Protein AF-A0A2U4C2L4-F1 (afdb_monomer)

pLDDT: mean 72.56, std 20.09, range [34.59, 97.88]

Solvent-accessible surface area (backbone atoms only — not comparable to full-atom values): 15952 Å² total; per-residue (Å²): 137,85,83,85,79,87,80,86,82,78,82,80,77,78,79,80,54,73,70,58,54,51,52,51,58,51,52,52,56,51,52,56,53,53,54,55,59,55,64,72,66,71,81,76,80,93,84,84,88,82,91,86,84,90,84,90,85,90,83,82,87,82,91,87,90,88,84,88,81,89,84,87,89,81,90,79,92,81,87,77,84,73,83,85,76,69,87,76,71,84,77,80,76,62,70,67,61,57,51,54,54,52,49,51,24,48,41,23,41,52,42,13,50,49,25,44,50,54,16,64,55,28,72,64,42,98,61,20,76,60,48,29,50,67,23,39,54,54,13,52,58,29,35,47,35,31,76,40,62,69,49,44,70,37,66,68,53,43,50,55,51,50,54,50,37,49,53,36,48,57,48,34,51,51,45,52,50,49,46,74,75,71,60,89,68,67,60,81,75,42,67,67,39,51,52,36,51,50,34,51,51,53,37,54,50,52,51,49,51,60,51,61,70,73,47,81,80,52,47,60,60,51,44,53,51,43,51,52,64,49,47,47,63,56,53,52,47,53,50,50,68,70,35,57,68,68,56,68,74,46,58,74,70,67,55,82,72,116

Mean predicted aligned error: 18.64 Å

Structure (mmCIF, N/CA/C/O backbone):
data_AF-A0A2U4C2L4-F1
#
_entry.id   AF-A0A2U4C2L4-F1
#
loop_
_atom_site.group_PDB
_atom_site.id
_atom_site.type_symbol
_atom_site.label_atom_id
_atom_site.label_alt_id
_atom_site.label_comp_id
_atom_site.label_asym_id
_atom_site.label_entity_id
_atom_site.label_seq_id
_atom_site.pdbx_PDB_ins_code
_atom_site.Cartn_x
_atom_site.Cartn_y
_atom_site.Cartn_z
_atom_site.occupancy
_atom_site.B_iso_or_equiv
_atom_site.auth_seq_id
_atom_site.auth_comp_id
_atom_site.auth_asym_id
_atom_site.auth_atom_id
_atom_site.pdbx_PDB_model_num
ATOM 1 N N . MET A 1 1 ? 53.720 -35.347 -54.382 1.00 42.72 1 MET A N 1
ATOM 2 C CA . MET A 1 1 ? 53.087 -34.090 -53.923 1.00 42.72 1 MET A CA 1
ATOM 3 C C . MET A 1 1 ? 52.863 -34.198 -52.423 1.00 42.72 1 MET A C 1
ATOM 5 O O . MET A 1 1 ? 52.200 -35.135 -52.005 1.00 42.72 1 MET A O 1
ATOM 9 N N . ARG A 1 2 ? 53.509 -33.337 -51.625 1.00 41.69 2 ARG A N 1
ATOM 10 C CA . ARG A 1 2 ? 53.399 -33.305 -50.154 1.00 41.69 2 ARG A CA 1
ATOM 11 C C . ARG A 1 2 ? 52.176 -32.483 -49.740 1.00 41.69 2 ARG A C 1
ATOM 13 O O . ARG A 1 2 ? 51.977 -31.399 -50.279 1.00 41.69 2 ARG A O 1
ATOM 20 N N . LEU A 1 3 ? 51.412 -33.000 -48.780 1.00 50.38 3 LEU A N 1
ATOM 21 C CA . LEU A 1 3 ? 50.382 -32.270 -48.033 1.00 50.38 3 LEU A CA 1
ATOM 22 C C . LEU A 1 3 ? 51.032 -31.195 -47.137 1.00 50.38 3 LEU A C 1
ATOM 24 O O . LEU A 1 3 ? 52.131 -31.442 -46.630 1.00 50.38 3 LEU A O 1
ATOM 28 N N . PRO A 1 4 ? 50.393 -30.031 -46.920 1.00 51.16 4 PRO A N 1
ATOM 29 C CA . PRO A 1 4 ? 50.889 -29.033 -45.979 1.00 51.16 4 PRO A CA 1
ATOM 30 C C . PRO A 1 4 ? 50.500 -29.388 -44.534 1.00 51.16 4 PRO A C 1
ATOM 32 O O . PRO A 1 4 ? 49.413 -29.901 -44.275 1.00 51.16 4 PRO A O 1
ATOM 35 N N . ALA A 1 5 ? 51.415 -29.111 -43.604 1.00 56.59 5 ALA A N 1
ATOM 36 C CA . ALA A 1 5 ? 51.236 -29.253 -42.159 1.00 56.59 5 ALA A CA 1
ATOM 37 C C . ALA A 1 5 ? 50.395 -28.095 -41.571 1.00 56.59 5 ALA A C 1
ATOM 39 O O . ALA A 1 5 ? 50.394 -27.002 -42.150 1.00 56.59 5 ALA A O 1
ATOM 40 N N . PRO A 1 6 ? 49.707 -28.299 -40.430 1.00 52.56 6 PRO A N 1
ATOM 41 C CA . PRO A 1 6 ? 49.008 -27.230 -39.728 1.00 52.56 6 PRO A CA 1
ATOM 42 C C . PRO A 1 6 ? 50.019 -26.319 -39.017 1.00 52.56 6 PRO A C 1
ATOM 44 O O . PRO A 1 6 ? 51.047 -26.782 -38.529 1.00 52.56 6 PRO A O 1
ATOM 47 N N . LYS A 1 7 ? 49.747 -25.012 -39.016 1.00 48.84 7 LYS A N 1
ATOM 48 C CA . LYS A 1 7 ? 50.538 -24.012 -38.293 1.00 48.84 7 LYS A CA 1
ATOM 49 C C . LYS A 1 7 ? 50.073 -23.983 -36.840 1.00 48.84 7 LYS A C 1
ATOM 51 O O . LYS A 1 7 ? 48.887 -23.787 -36.593 1.00 48.84 7 LYS A O 1
ATOM 56 N N . ASP A 1 8 ? 51.011 -24.157 -35.922 1.00 47.19 8 ASP A N 1
ATOM 57 C CA . ASP A 1 8 ? 50.797 -24.008 -34.488 1.00 47.19 8 ASP A CA 1
ATOM 58 C C . ASP A 1 8 ? 50.630 -22.515 -34.165 1.00 47.19 8 ASP A C 1
ATOM 60 O O . ASP A 1 8 ? 51.582 -21.736 -34.236 1.00 47.19 8 ASP A O 1
ATOM 64 N N . GLU A 1 9 ? 49.399 -22.099 -33.870 1.00 48.03 9 GLU A N 1
ATOM 65 C CA . GLU A 1 9 ? 49.087 -20.755 -33.386 1.00 48.03 9 GLU A CA 1
ATOM 66 C C . GLU A 1 9 ? 49.274 -20.749 -31.863 1.00 48.03 9 GLU A C 1
ATOM 68 O O . GLU A 1 9 ? 48.438 -21.222 -31.092 1.00 48.03 9 GLU A O 1
ATOM 73 N N . LEU A 1 10 ? 50.456 -20.301 -31.443 1.00 44.94 10 LEU A N 1
ATOM 74 C CA . LEU A 1 10 ? 50.838 -20.100 -30.053 1.00 44.94 10 LEU A CA 1
ATOM 75 C C . LEU A 1 10 ? 50.075 -18.876 -29.517 1.00 44.94 10 LEU A C 1
ATOM 77 O O . LEU A 1 10 ? 50.372 -17.746 -29.894 1.00 44.94 10 LEU A O 1
ATOM 81 N N . CYS A 1 11 ? 49.068 -19.098 -28.669 1.00 41.75 11 CYS A N 1
ATOM 82 C CA . CYS A 1 11 ? 48.382 -18.027 -27.949 1.00 41.75 11 CYS A CA 1
ATOM 83 C C . CYS A 1 11 ? 49.342 -17.372 -26.945 1.00 41.75 11 CYS A C 1
ATOM 85 O O . CYS A 1 11 ? 49.535 -17.884 -25.840 1.00 41.75 11 CYS A O 1
ATOM 87 N N . ASP A 1 12 ? 49.914 -16.229 -27.312 1.00 42.88 12 ASP A N 1
ATOM 88 C CA . ASP A 1 12 ? 50.594 -15.342 -26.374 1.00 42.88 12 ASP A CA 1
ATOM 89 C C . ASP A 1 12 ? 49.553 -14.719 -25.428 1.00 42.88 12 ASP A C 1
ATOM 91 O O . ASP A 1 12 ? 48.735 -13.884 -25.817 1.00 42.88 12 ASP A O 1
ATOM 95 N N . ALA A 1 13 ? 49.551 -15.163 -24.169 1.00 50.44 13 ALA A N 1
ATOM 96 C CA . ALA A 1 13 ? 48.723 -14.584 -23.120 1.00 50.44 13 ALA A CA 1
ATOM 97 C C . ALA A 1 13 ? 49.254 -13.192 -22.742 1.00 50.44 13 ALA A C 1
ATOM 99 O O . ALA A 1 13 ? 50.337 -13.054 -22.168 1.00 50.44 13 ALA A O 1
ATOM 100 N N . GLU A 1 14 ? 48.474 -12.158 -23.050 1.00 55.88 14 GLU A N 1
ATOM 101 C CA . GLU A 1 14 ? 48.742 -10.778 -22.649 1.00 55.88 14 GLU A CA 1
ATOM 102 C C . GLU A 1 14 ? 48.780 -10.667 -21.105 1.00 55.88 14 GLU A C 1
ATOM 104 O O . GLU A 1 14 ? 47.856 -11.132 -20.426 1.00 55.88 14 GLU A O 1
ATOM 109 N N . PRO A 1 15 ? 49.829 -10.083 -20.494 1.00 56.12 15 PRO A N 1
ATOM 110 C CA . PRO A 1 15 ? 49.912 -9.984 -19.043 1.00 56.12 15 PRO A CA 1
ATOM 111 C C . PRO A 1 15 ? 48.871 -8.999 -18.501 1.00 56.12 15 PRO A C 1
ATOM 113 O O . PRO A 1 15 ? 48.839 -7.832 -18.883 1.00 56.12 15 PRO A O 1
ATOM 116 N N . ALA A 1 16 ? 48.071 -9.459 -17.534 1.00 57.41 16 ALA A N 1
ATOM 117 C CA . ALA A 1 16 ? 47.005 -8.679 -16.912 1.00 57.41 16 ALA A CA 1
ATOM 118 C C . ALA A 1 16 ? 47.455 -7.268 -16.481 1.00 57.41 16 ALA A C 1
ATOM 120 O O . ALA A 1 16 ? 48.471 -7.091 -15.786 1.00 57.41 16 ALA A O 1
ATOM 121 N N . SER A 1 17 ? 46.640 -6.286 -16.885 1.00 58.81 17 SER A N 1
ATOM 122 C CA . SER A 1 17 ? 46.797 -4.855 -16.616 1.00 58.81 17 SER A CA 1
ATOM 123 C C . SER A 1 17 ? 46.988 -4.569 -15.112 1.00 58.81 17 SER A C 1
ATOM 125 O O . SER A 1 17 ? 46.355 -5.229 -14.280 1.00 58.81 17 SER A O 1
ATOM 127 N N . PRO A 1 18 ? 47.825 -3.585 -14.720 1.00 57.97 18 PRO A N 1
ATOM 128 C CA . PRO A 1 18 ? 48.116 -3.263 -13.316 1.00 57.97 18 PRO A CA 1
ATOM 129 C C . PRO A 1 18 ? 46.871 -3.014 -12.449 1.00 57.97 18 PRO A C 1
ATOM 131 O O . PRO A 1 18 ? 46.863 -3.352 -11.267 1.00 57.97 18 PRO A O 1
ATOM 134 N N . ALA A 1 19 ? 45.794 -2.492 -13.046 1.00 54.72 19 ALA A N 1
ATOM 135 C CA . ALA A 1 19 ? 44.517 -2.262 -12.370 1.00 54.72 19 ALA A CA 1
ATOM 136 C C . ALA A 1 19 ? 43.820 -3.571 -11.950 1.00 54.72 19 ALA A C 1
ATOM 138 O O . ALA A 1 19 ? 43.225 -3.642 -10.874 1.00 54.72 19 ALA A O 1
ATOM 139 N N . LEU A 1 20 ? 43.949 -4.630 -12.756 1.00 49.91 20 LEU A N 1
ATOM 140 C CA . LEU A 1 20 ? 43.372 -5.941 -12.455 1.00 49.91 20 LEU A CA 1
ATOM 141 C C . LEU A 1 20 ? 44.130 -6.630 -11.308 1.00 49.91 20 LEU A C 1
ATOM 143 O O . LEU A 1 20 ? 43.522 -7.279 -10.463 1.00 49.91 20 LEU A O 1
ATOM 147 N N 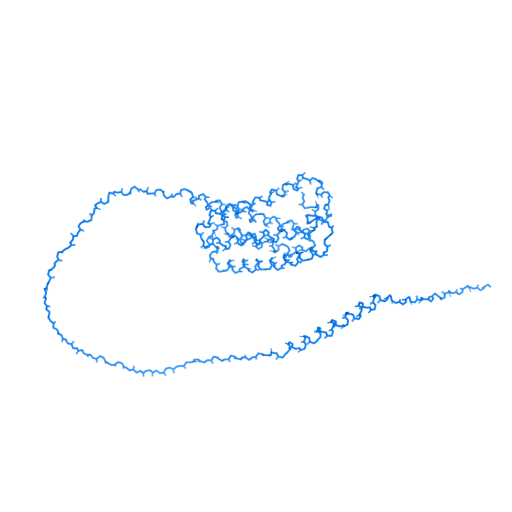. ARG A 1 21 ? 45.455 -6.431 -11.227 1.00 55.91 21 ARG A N 1
ATOM 148 C CA . ARG A 1 21 ? 46.270 -6.936 -10.106 1.00 55.91 21 ARG A CA 1
ATOM 149 C C . ARG A 1 21 ? 45.944 -6.237 -8.792 1.00 55.91 21 ARG A C 1
ATOM 151 O O . ARG A 1 21 ? 45.904 -6.896 -7.759 1.00 55.91 21 ARG A O 1
ATOM 158 N N . HIS A 1 22 ? 45.677 -4.932 -8.830 1.00 58.84 22 HIS A N 1
ATOM 159 C CA . HIS A 1 22 ? 45.250 -4.194 -7.642 1.00 58.84 22 HIS A CA 1
ATOM 160 C C . HIS A 1 22 ? 43.870 -4.666 -7.153 1.00 58.84 22 HIS A C 1
ATOM 162 O O . HIS A 1 22 ? 43.676 -4.877 -5.961 1.00 58.84 22 HIS A O 1
ATOM 168 N N . SER A 1 23 ? 42.934 -4.915 -8.076 1.00 56.78 23 SER A N 1
ATOM 169 C CA . SER A 1 23 ? 41.609 -5.461 -7.751 1.00 56.78 23 SER A CA 1
ATOM 170 C C . SER A 1 23 ? 41.679 -6.867 -7.139 1.00 56.78 23 SER A C 1
ATOM 172 O O . SER A 1 23 ? 40.993 -7.132 -6.152 1.00 56.78 23 SER A O 1
ATOM 174 N N . LEU A 1 24 ? 42.533 -7.747 -7.673 1.00 56.88 24 LEU A N 1
ATOM 175 C CA . LEU A 1 24 ? 42.727 -9.092 -7.123 1.00 56.88 24 LEU A CA 1
ATOM 176 C C . LEU A 1 24 ? 43.366 -9.045 -5.727 1.00 56.88 24 LEU A C 1
ATOM 178 O O . LEU A 1 24 ? 42.863 -9.692 -4.812 1.00 56.88 24 LEU A O 1
ATOM 182 N N . SER A 1 25 ? 44.372 -8.188 -5.532 1.00 63.12 25 SER A N 1
ATOM 183 C CA . SER A 1 25 ? 45.002 -7.949 -4.227 1.00 63.12 25 SER A CA 1
ATOM 184 C C . SER A 1 25 ? 44.020 -7.449 -3.160 1.00 63.12 25 SER A C 1
ATOM 186 O O . SER A 1 25 ? 44.152 -7.813 -1.990 1.00 63.12 25 SER A O 1
ATOM 188 N N . GLU A 1 26 ? 43.057 -6.600 -3.522 1.00 61.03 26 GLU A N 1
ATOM 189 C CA . GLU A 1 26 ? 42.034 -6.158 -2.572 1.00 61.03 26 GLU A CA 1
ATOM 190 C C . GLU A 1 26 ? 41.018 -7.263 -2.282 1.00 61.03 26 GLU A C 1
ATOM 192 O O . GLU A 1 26 ? 40.618 -7.428 -1.130 1.00 61.03 26 GLU A O 1
ATOM 197 N N . SER A 1 27 ? 40.651 -8.073 -3.281 1.00 54.59 27 SER A N 1
ATOM 198 C CA . SER A 1 27 ? 39.723 -9.194 -3.087 1.00 54.59 27 SER A CA 1
ATOM 199 C C . SER A 1 27 ? 40.262 -10.260 -2.120 1.00 54.59 27 SER A C 1
ATOM 201 O O . SER A 1 27 ? 39.505 -10.770 -1.291 1.00 54.59 27 SER A O 1
ATOM 203 N N . GLU A 1 28 ? 41.573 -10.522 -2.141 1.00 64.44 28 GLU A N 1
ATOM 204 C CA . GLU A 1 28 ? 42.228 -11.458 -1.217 1.00 64.44 28 GLU A CA 1
ATOM 205 C C . GLU A 1 28 ? 42.213 -10.934 0.231 1.00 64.44 28 GLU A C 1
ATOM 207 O O . GLU A 1 28 ? 41.885 -11.679 1.155 1.00 64.44 28 GLU A O 1
ATOM 212 N N . LYS A 1 29 ? 42.421 -9.624 0.444 1.00 61.00 29 LYS A N 1
ATOM 213 C CA . LYS A 1 29 ? 42.328 -9.007 1.784 1.00 61.00 29 LYS A CA 1
ATOM 214 C C . LYS A 1 29 ? 40.933 -9.124 2.406 1.00 61.00 29 LYS A C 1
ATOM 216 O O . LYS A 1 29 ? 40.800 -9.280 3.626 1.00 61.00 29 LYS A O 1
ATOM 221 N N . TRP A 1 30 ? 39.882 -9.044 1.590 1.00 50.50 30 TRP A N 1
ATOM 222 C CA . TRP A 1 30 ? 38.507 -9.210 2.067 1.00 50.50 30 TRP A CA 1
ATOM 223 C C . TRP A 1 30 ? 38.186 -10.669 2.402 1.00 50.50 30 TRP A C 1
ATOM 225 O O . TRP A 1 30 ? 37.496 -10.917 3.394 1.00 50.50 30 TRP A O 1
ATOM 235 N N . ALA A 1 31 ? 38.724 -11.631 1.648 1.00 58.62 31 ALA A N 1
ATOM 236 C CA . ALA A 1 31 ? 38.540 -13.056 1.917 1.00 58.62 31 ALA A CA 1
ATOM 237 C C . ALA A 1 31 ? 39.125 -13.472 3.283 1.00 58.62 31 ALA A C 1
ATOM 239 O O . ALA A 1 31 ? 38.444 -14.148 4.061 1.00 58.62 31 ALA A O 1
ATOM 240 N N . ASP A 1 32 ? 40.315 -12.977 3.633 1.00 58.72 32 ASP A N 1
ATOM 241 C CA . ASP A 1 32 ? 40.971 -13.266 4.920 1.00 58.72 32 ASP A CA 1
ATOM 242 C C . ASP A 1 32 ? 40.234 -12.644 6.121 1.00 58.72 32 ASP A C 1
ATOM 244 O O . ASP A 1 32 ? 40.119 -13.241 7.202 1.00 5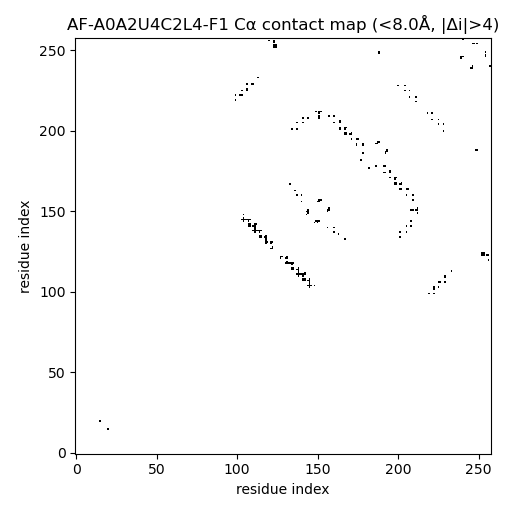8.72 32 ASP A O 1
ATOM 248 N N . THR A 1 33 ? 39.657 -11.458 5.916 1.00 62.09 33 THR A N 1
ATOM 249 C CA . THR A 1 33 ? 38.848 -10.765 6.929 1.00 62.09 33 THR A CA 1
ATOM 250 C C . THR A 1 33 ? 37.533 -11.512 7.190 1.00 62.09 33 THR A C 1
ATOM 252 O O . THR A 1 33 ? 37.133 -11.700 8.343 1.00 62.09 33 THR A O 1
ATOM 255 N N . TYR A 1 34 ? 36.881 -12.016 6.135 1.00 51.38 34 TYR A N 1
ATOM 256 C CA . TYR A 1 34 ? 35.664 -12.827 6.250 1.00 51.38 34 TYR A CA 1
ATOM 257 C C . TYR A 1 34 ? 35.919 -14.200 6.890 1.00 51.38 34 TYR A C 1
ATOM 259 O O . TYR A 1 34 ? 35.091 -14.668 7.677 1.00 51.38 34 TYR A O 1
ATOM 267 N N . ALA A 1 35 ? 37.062 -14.835 6.611 1.00 56.31 35 ALA A N 1
ATOM 268 C CA . ALA A 1 35 ? 37.446 -16.099 7.241 1.00 56.31 35 ALA A CA 1
ATOM 269 C C . ALA A 1 35 ? 37.678 -15.942 8.758 1.00 56.31 35 ALA A C 1
ATOM 271 O O . ALA A 1 35 ? 37.201 -16.763 9.548 1.00 56.31 35 ALA A O 1
ATOM 272 N N . SER A 1 36 ? 38.303 -14.837 9.182 1.00 54.84 36 SER A N 1
ATOM 273 C CA . SER A 1 36 ? 38.547 -14.525 10.602 1.00 54.84 36 SER A CA 1
ATOM 274 C C . SER A 1 36 ? 37.258 -14.228 11.389 1.00 54.84 36 SER A C 1
ATOM 276 O O . SER A 1 36 ? 37.111 -14.630 12.547 1.00 54.84 36 SER A O 1
ATOM 278 N N . LEU A 1 37 ? 36.268 -13.593 10.753 1.00 52.56 37 LEU A N 1
ATOM 279 C CA . LEU A 1 37 ? 34.944 -13.340 11.344 1.00 52.56 37 LEU A CA 1
ATOM 280 C C . LEU A 1 37 ? 34.074 -14.604 11.452 1.00 52.56 37 LEU A C 1
ATOM 282 O O . LEU A 1 37 ? 33.182 -14.676 12.298 1.00 52.56 37 LEU A O 1
ATOM 286 N N . ARG A 1 38 ? 34.321 -15.621 10.617 1.00 50.62 38 ARG A N 1
ATOM 287 C CA . ARG A 1 38 ? 33.588 -16.897 10.669 1.00 50.62 38 ARG A CA 1
ATOM 288 C C . ARG A 1 38 ? 34.059 -17.796 11.812 1.00 50.62 38 ARG A C 1
ATOM 290 O O . ARG A 1 38 ? 33.230 -18.463 12.427 1.00 50.62 38 ARG A O 1
ATOM 297 N N . LEU A 1 39 ? 35.357 -17.785 12.121 1.00 49.31 39 LEU A N 1
ATOM 298 C CA . LEU A 1 39 ? 35.939 -18.599 13.196 1.00 49.31 39 LEU A CA 1
ATOM 299 C C . LEU A 1 39 ? 35.552 -18.097 14.595 1.00 49.31 39 LEU A C 1
ATOM 301 O O . LEU A 1 39 ? 35.290 -18.901 15.483 1.00 49.31 39 LEU A O 1
ATOM 305 N N . THR A 1 40 ? 35.399 -16.785 14.776 1.00 49.53 40 THR A N 1
ATOM 306 C CA . THR A 1 40 ? 35.007 -16.186 16.067 1.00 49.53 40 THR A CA 1
ATOM 307 C C . THR A 1 40 ? 33.533 -16.398 16.435 1.00 49.53 40 THR A C 1
ATOM 309 O O . THR A 1 40 ? 33.159 -16.248 17.595 1.00 49.53 40 THR A O 1
ATOM 312 N N . ARG A 1 41 ? 32.678 -16.797 15.483 1.00 46.84 41 ARG A N 1
ATOM 313 C CA . ARG A 1 41 ? 31.238 -17.014 15.719 1.00 46.84 41 ARG A CA 1
ATOM 314 C C . ARG A 1 41 ? 30.881 -18.446 16.143 1.00 46.84 41 ARG A C 1
ATOM 316 O O . ARG A 1 41 ? 29.739 -18.689 16.525 1.00 46.84 41 ARG A O 1
ATOM 323 N N . SER A 1 42 ? 31.825 -19.388 16.089 1.00 40.53 42 SER A N 1
ATOM 324 C CA . SER A 1 42 ? 31.562 -20.813 16.346 1.00 40.53 42 SER A CA 1
ATOM 325 C C . SER A 1 42 ? 31.663 -21.239 17.824 1.00 40.53 42 SER A C 1
ATOM 327 O O . SER A 1 42 ? 31.340 -22.384 18.128 1.00 40.53 42 SER A O 1
ATOM 329 N N . GLU A 1 43 ? 32.065 -20.361 18.753 1.00 48.38 43 GLU A N 1
ATOM 330 C CA . GLU A 1 43 ? 32.334 -20.725 20.164 1.00 48.38 43 GLU A CA 1
ATOM 331 C C . GLU A 1 43 ? 31.245 -20.326 21.184 1.00 48.38 43 GLU A C 1
ATOM 333 O O . GLU A 1 43 ? 31.512 -20.192 22.375 1.00 48.38 43 GLU A O 1
ATOM 338 N N . CYS A 1 44 ? 29.982 -20.184 20.780 1.00 42.72 44 CYS A N 1
ATOM 339 C CA . CYS A 1 44 ? 28.878 -20.043 21.744 1.00 42.72 44 CYS A CA 1
ATOM 340 C C . CYS A 1 44 ? 27.834 -21.147 21.563 1.00 42.72 44 CYS A C 1
ATOM 342 O O . CYS A 1 44 ? 26.839 -20.989 20.859 1.00 42.72 44 CYS A O 1
ATOM 344 N N . GLY A 1 45 ? 28.092 -22.284 22.216 1.00 42.44 45 GLY A N 1
ATOM 345 C CA . GLY A 1 45 ? 27.123 -23.361 22.424 1.00 42.44 45 GLY A CA 1
ATOM 346 C C . GLY A 1 45 ? 26.141 -23.080 23.581 1.00 42.44 45 GLY A C 1
ATOM 347 O O . GLY A 1 45 ? 26.372 -22.172 24.382 1.00 42.44 45 GLY A O 1
ATOM 348 N N . PRO A 1 46 ? 25.036 -23.847 23.689 1.00 51.75 46 PRO A N 1
ATOM 349 C CA . PRO A 1 46 ? 23.918 -23.544 24.579 1.00 51.75 46 PRO A CA 1
ATOM 350 C C . PRO A 1 46 ? 24.039 -24.224 25.956 1.00 51.75 46 PRO A C 1
ATOM 352 O O . PRO A 1 46 ? 24.289 -25.422 26.060 1.00 51.75 46 PRO A O 1
ATOM 355 N N . THR A 1 47 ? 23.751 -23.480 27.022 1.00 41.22 47 THR A N 1
ATOM 356 C CA . THR A 1 47 ? 23.466 -23.980 28.381 1.00 41.22 47 THR A CA 1
ATOM 357 C C . THR A 1 47 ? 22.260 -23.183 28.896 1.00 41.22 47 THR A C 1
ATOM 359 O O . THR A 1 47 ? 22.142 -22.000 28.610 1.00 41.22 47 THR A O 1
ATOM 362 N N . GLY A 1 48 ? 21.250 -23.670 29.606 1.00 36.47 48 GLY A N 1
ATOM 363 C CA . GLY A 1 48 ? 20.855 -24.955 30.165 1.00 36.47 48 GLY A CA 1
ATOM 364 C C . GLY A 1 48 ? 19.666 -24.620 31.088 1.00 36.47 48 GLY A C 1
ATOM 365 O O . GLY A 1 48 ? 19.756 -23.698 31.895 1.00 36.47 48 GLY A O 1
ATOM 366 N N . ARG A 1 49 ? 18.518 -25.285 30.926 1.00 44.00 49 ARG A N 1
ATOM 367 C CA . ARG A 1 49 ? 17.298 -25.089 31.742 1.00 44.00 49 ARG A CA 1
ATOM 368 C C . ARG A 1 49 ? 17.427 -25.865 33.063 1.00 44.00 49 ARG A C 1
ATOM 370 O O . ARG A 1 49 ? 18.016 -26.945 33.044 1.00 44.00 49 ARG A O 1
ATOM 377 N N . PRO A 1 50 ? 16.774 -25.430 34.157 1.00 47.97 50 PRO A N 1
ATOM 378 C CA . PRO A 1 50 ? 16.071 -26.437 34.954 1.00 47.97 50 PRO A CA 1
ATOM 379 C C . PRO A 1 50 ? 14.675 -26.008 35.430 1.00 47.97 50 PRO A C 1
ATOM 381 O O . PRO A 1 50 ? 14.475 -24.949 36.021 1.00 47.97 50 PRO A O 1
ATOM 384 N N . ASP A 1 51 ? 13.725 -26.915 35.199 1.00 47.88 51 ASP A N 1
ATOM 385 C CA . ASP A 1 51 ? 12.462 -27.071 35.923 1.00 47.88 51 ASP A CA 1
ATOM 386 C C . ASP A 1 51 ? 12.722 -27.608 37.342 1.00 47.88 51 ASP A C 1
ATOM 388 O O . ASP A 1 51 ? 13.557 -28.501 37.496 1.00 47.88 51 ASP A O 1
ATOM 392 N N . ARG A 1 52 ? 11.955 -27.147 38.348 1.00 39.78 52 ARG A N 1
ATOM 393 C CA . ARG A 1 52 ? 11.513 -27.950 39.517 1.00 39.78 52 ARG A CA 1
ATOM 394 C C . ARG A 1 52 ? 10.519 -27.190 40.423 1.00 39.78 52 ARG A C 1
ATOM 396 O O . ARG A 1 52 ? 10.871 -26.269 41.151 1.00 39.78 52 ARG A O 1
ATOM 403 N N . ARG A 1 53 ? 9.276 -27.673 40.433 1.00 43.22 53 ARG A N 1
ATOM 404 C CA . ARG A 1 53 ? 8.308 -27.735 41.562 1.00 43.22 53 ARG A CA 1
ATOM 405 C C . ARG A 1 53 ? 7.965 -29.238 41.752 1.00 43.22 53 ARG A C 1
ATOM 407 O O . ARG A 1 53 ? 8.374 -29.992 40.866 1.00 43.22 53 ARG A O 1
ATOM 414 N N . PRO A 1 54 ? 7.177 -29.723 42.749 1.00 61.03 54 PRO A N 1
ATOM 415 C CA . PRO A 1 54 ? 6.493 -29.082 43.902 1.00 61.03 54 PRO A CA 1
ATOM 416 C C . PRO A 1 54 ? 6.575 -29.885 45.251 1.00 61.03 54 PRO A C 1
ATOM 418 O O . PRO A 1 54 ? 7.125 -30.982 45.271 1.00 61.03 54 PRO A O 1
ATOM 421 N N . SER A 1 55 ? 5.933 -29.387 46.339 1.00 39.34 55 SER A N 1
ATOM 422 C CA . SER A 1 55 ? 4.947 -30.102 47.230 1.00 39.34 55 SER A CA 1
ATOM 423 C C . SER A 1 55 ? 5.072 -29.910 48.775 1.00 39.34 55 SER A C 1
ATOM 425 O O . SER A 1 55 ? 5.962 -30.491 49.377 1.00 39.34 55 SER A O 1
ATOM 427 N N . HIS A 1 56 ? 4.076 -29.206 49.372 1.00 39.88 56 HIS A N 1
ATOM 428 C CA . HIS A 1 56 ? 3.297 -29.455 50.634 1.00 39.88 56 HIS A CA 1
ATOM 429 C C . HIS A 1 56 ? 3.954 -29.586 52.048 1.00 39.88 56 HIS A C 1
ATOM 431 O O . HIS A 1 56 ? 5.148 -29.828 52.136 1.00 39.88 56 HIS A O 1
ATOM 437 N N . PRO A 1 57 ? 3.188 -29.599 53.182 1.00 52.19 57 PRO A N 1
ATOM 438 C CA . PRO A 1 57 ? 1.965 -28.858 53.586 1.00 52.19 57 PRO A CA 1
ATOM 439 C C . PRO A 1 57 ? 1.957 -28.354 55.071 1.00 52.19 57 PRO A C 1
ATOM 441 O O . PRO A 1 57 ? 2.654 -28.879 55.928 1.00 52.19 57 PRO A O 1
ATOM 444 N N . GLY A 1 58 ? 1.015 -27.458 55.409 1.00 34.59 58 GLY A N 1
ATOM 445 C CA . GLY A 1 58 ? 0.250 -27.526 56.672 1.00 34.59 58 GLY A CA 1
ATOM 446 C C . GLY A 1 58 ? 0.713 -26.706 57.889 1.00 34.59 58 GLY A C 1
ATOM 447 O O . GLY A 1 58 ? 1.692 -27.036 58.539 1.00 34.59 58 GLY A O 1
ATOM 448 N N . ALA A 1 59 ? -0.111 -25.736 58.305 1.00 39.19 59 ALA A N 1
ATOM 449 C CA . ALA A 1 59 ? -0.321 -25.400 59.719 1.00 39.19 59 ALA A CA 1
ATOM 450 C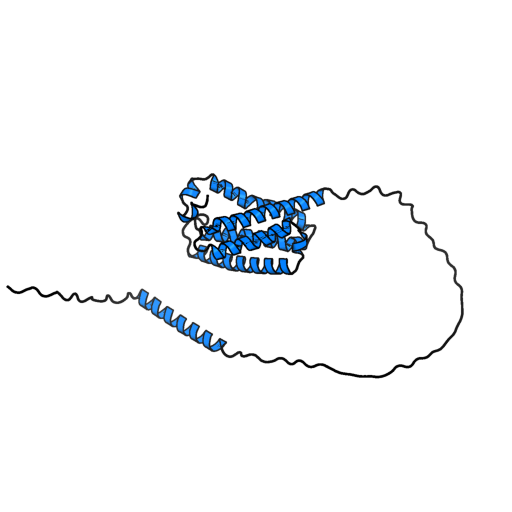 C . ALA A 1 59 ? -1.674 -24.686 59.897 1.00 39.19 59 ALA A C 1
ATOM 452 O O . ALA A 1 59 ? -2.127 -23.942 59.033 1.00 39.19 59 ALA A O 1
ATOM 453 N N . ARG A 1 60 ? -2.347 -25.015 60.998 1.00 43.12 60 ARG A N 1
ATOM 454 C CA . ARG A 1 60 ? -3.785 -24.886 61.267 1.00 43.12 60 ARG A CA 1
ATOM 455 C C . ARG A 1 60 ? -4.176 -23.516 61.850 1.00 43.12 60 ARG A C 1
ATOM 457 O O . ARG A 1 60 ? -3.385 -22.892 62.545 1.00 43.12 60 ARG A O 1
ATOM 464 N N . ARG A 1 61 ? -5.446 -23.130 61.651 1.00 46.97 61 ARG A N 1
ATOM 465 C CA . ARG A 1 61 ? -6.220 -22.225 62.536 1.00 46.97 61 ARG A CA 1
ATOM 466 C C . ARG A 1 61 ? -6.598 -22.934 63.850 1.00 46.97 61 ARG A C 1
ATOM 468 O O . ARG A 1 61 ? -6.667 -24.164 63.857 1.00 46.97 61 ARG A O 1
ATOM 475 N N . PRO A 1 62 ? -6.883 -22.178 64.926 1.00 52.84 62 PRO A N 1
ATOM 476 C CA . PRO A 1 62 ? -8.281 -21.969 65.399 1.00 52.84 62 PRO A CA 1
ATOM 477 C C . PRO A 1 62 ? -8.524 -20.493 65.859 1.00 52.84 62 PRO A C 1
ATOM 479 O O . PRO A 1 62 ? -7.586 -19.857 66.317 1.00 52.84 62 PRO A O 1
ATOM 482 N N . VAL A 1 63 ? -9.622 -19.758 65.572 1.00 50.22 63 VAL A N 1
ATOM 483 C CA . VAL A 1 63 ? -11.031 -19.779 66.086 1.00 50.22 63 VAL A CA 1
ATOM 484 C C . VAL A 1 63 ? -11.051 -19.848 67.632 1.00 50.22 63 VAL A C 1
ATOM 486 O O . VAL A 1 63 ? -10.508 -20.802 68.162 1.00 50.22 63 VAL A O 1
ATOM 489 N N . ALA A 1 64 ? -11.564 -18.905 68.447 1.00 51.28 64 ALA A N 1
ATOM 490 C CA . ALA A 1 64 ? -12.870 -18.211 68.477 1.00 51.28 64 ALA A CA 1
ATOM 491 C C . ALA A 1 64 ? -12.868 -17.018 69.515 1.00 51.28 64 ALA A C 1
ATOM 493 O O . ALA A 1 64 ? -11.782 -16.505 69.764 1.00 51.28 64 ALA A O 1
ATOM 494 N N . PRO A 1 65 ? -13.996 -16.516 70.095 1.00 55.56 65 PRO A N 1
ATOM 495 C CA . PRO A 1 65 ? -14.483 -15.137 69.909 1.00 55.56 65 PRO A CA 1
ATOM 496 C C . PRO A 1 65 ? -14.620 -14.304 71.213 1.00 55.56 65 PRO A C 1
ATOM 498 O O . PRO A 1 65 ? -14.470 -14.821 72.315 1.00 55.56 65 PRO A O 1
ATOM 501 N N . GLY A 1 66 ? -14.976 -13.018 71.095 1.00 41.03 66 GLY A N 1
ATOM 502 C CA . GLY A 1 66 ? -15.373 -12.161 72.223 1.00 41.03 66 GLY A CA 1
ATOM 503 C C . GLY A 1 66 ? -16.537 -11.227 71.841 1.00 41.03 66 GLY A C 1
ATOM 504 O O . GLY A 1 66 ? -16.459 -10.644 70.757 1.00 41.03 66 GLY A O 1
ATOM 505 N N . PRO A 1 67 ? -17.611 -11.122 72.655 1.00 59.41 67 PRO A N 1
ATOM 506 C CA . PRO A 1 67 ? -18.814 -10.339 72.357 1.00 59.41 67 PRO A CA 1
ATOM 507 C C . PRO A 1 67 ? -18.873 -8.980 73.091 1.00 59.41 67 PRO A C 1
ATOM 509 O O . PRO A 1 67 ? -18.058 -8.710 73.970 1.00 59.41 67 PRO A O 1
ATOM 512 N N . ASP A 1 68 ? -19.918 -8.217 72.738 1.00 45.28 68 ASP A N 1
ATOM 513 C CA . ASP A 1 68 ? -20.510 -7.044 73.413 1.00 45.28 68 ASP A CA 1
ATOM 514 C C . ASP A 1 68 ? -19.713 -5.716 73.302 1.00 45.28 68 ASP A C 1
ATOM 516 O O . ASP A 1 68 ? -18.492 -5.695 73.327 1.00 45.28 68 ASP A O 1
ATOM 520 N N . ASP A 1 69 ? -20.307 -4.541 73.058 1.00 46.97 69 ASP A N 1
ATOM 521 C CA . ASP A 1 69 ? -21.529 -4.004 73.656 1.00 46.97 69 ASP A CA 1
ATOM 522 C C . ASP A 1 69 ? -22.226 -2.905 72.806 1.00 46.97 69 ASP A C 1
ATOM 524 O O . ASP A 1 69 ? -21.615 -2.161 72.040 1.00 46.97 69 ASP A O 1
ATOM 528 N N . ARG A 1 70 ? -23.545 -2.827 73.031 1.00 43.62 70 ARG A N 1
ATOM 529 C CA . ARG A 1 70 ? -24.506 -1.698 72.956 1.00 43.62 70 ARG A CA 1
ATOM 530 C C . ARG A 1 70 ? -23.933 -0.289 72.681 1.00 43.62 70 ARG A C 1
ATOM 532 O O . ARG A 1 70 ? -23.093 0.204 73.417 1.00 43.62 70 ARG A O 1
ATOM 539 N N . GLY A 1 71 ? -24.502 0.473 71.741 1.00 38.53 71 GLY A N 1
ATOM 540 C CA . GLY A 1 71 ? -25.654 1.348 72.038 1.00 38.53 71 GLY A CA 1
ATOM 541 C C . GLY A 1 71 ? -25.556 2.728 71.338 1.00 38.53 71 GLY A C 1
ATOM 542 O O . GLY A 1 71 ? -24.539 2.992 70.709 1.00 38.53 71 GLY A O 1
ATOM 543 N N . PRO A 1 72 ? -26.601 3.586 71.382 1.00 57.12 72 PRO A N 1
ATOM 544 C CA . PRO A 1 72 ? -27.192 4.198 70.179 1.00 57.12 72 PRO A CA 1
ATOM 545 C C . PRO A 1 72 ? -27.107 5.742 70.076 1.00 57.12 72 PRO A C 1
ATOM 547 O O . PRO A 1 72 ? -26.611 6.417 70.971 1.00 57.12 72 PRO A O 1
ATOM 550 N N . SER A 1 73 ? -27.745 6.260 69.013 1.00 40.91 73 SER A N 1
ATOM 551 C CA . SER A 1 73 ? -28.318 7.613 68.838 1.00 40.91 73 SER A CA 1
ATOM 552 C C . SER A 1 73 ? -27.459 8.692 68.173 1.00 40.91 73 SER A C 1
ATOM 554 O O . SER A 1 73 ? -26.347 8.991 68.589 1.00 40.91 73 SER A O 1
ATOM 556 N N . GLY A 1 74 ? -28.052 9.353 67.170 1.00 44.16 74 GLY A N 1
ATOM 557 C CA . GLY A 1 74 ? -27.521 10.588 66.596 1.00 44.16 74 GLY A CA 1
ATOM 558 C C . GLY A 1 74 ? -28.162 10.986 65.268 1.00 44.16 74 GLY A C 1
ATOM 559 O O . GLY A 1 74 ? -27.598 10.737 64.207 1.00 44.16 74 GLY A O 1
ATOM 560 N N . ASP A 1 75 ? -29.329 11.623 65.339 1.00 42.88 75 ASP A N 1
ATOM 561 C CA . ASP A 1 75 ? -29.972 12.378 64.260 1.00 42.88 75 ASP A CA 1
ATOM 562 C C . ASP A 1 75 ? -29.016 13.325 63.507 1.00 42.88 75 ASP A C 1
ATOM 564 O O . ASP A 1 75 ? -28.264 14.064 64.142 1.00 42.88 75 ASP A O 1
ATOM 568 N N . ARG A 1 76 ? -29.156 13.436 62.173 1.00 48.84 76 ARG A N 1
ATOM 569 C CA . ARG A 1 76 ? -29.415 14.733 61.497 1.00 48.84 76 ARG A CA 1
ATOM 570 C C . ARG A 1 76 ? -29.545 14.636 5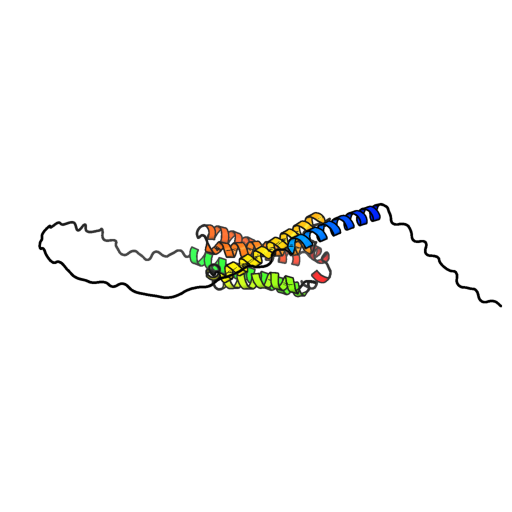9.975 1.00 48.84 76 ARG A C 1
ATOM 572 O O . ARG A 1 76 ? -28.596 14.381 59.244 1.00 48.84 76 ARG A O 1
ATOM 579 N N . ALA A 1 77 ? -30.765 14.938 59.537 1.00 43.28 77 ALA A N 1
ATOM 580 C CA . ALA A 1 77 ? -31.136 15.891 58.490 1.00 43.28 77 ALA A CA 1
ATOM 581 C C . ALA A 1 77 ? -30.050 16.372 57.501 1.00 43.28 77 ALA A C 1
ATOM 583 O O . ALA A 1 77 ? -29.093 17.048 57.869 1.00 43.28 77 ALA A O 1
ATOM 584 N N . GLY A 1 78 ? -30.318 16.164 56.207 1.00 45.47 78 GLY A N 1
ATOM 585 C CA . GLY A 1 78 ? -29.570 16.813 55.127 1.00 45.47 78 GLY A CA 1
ATOM 586 C C . GLY A 1 78 ? -29.984 16.426 53.705 1.00 45.47 78 GLY A C 1
ATOM 587 O O . GLY A 1 78 ? -29.136 16.382 52.819 1.00 45.47 78 GLY A O 1
ATOM 588 N N . ARG A 1 79 ? -31.264 16.114 53.454 1.00 42.47 79 ARG A N 1
ATOM 589 C CA . ARG A 1 79 ? -31.777 15.835 52.101 1.00 42.47 79 ARG A CA 1
ATOM 590 C C . ARG A 1 79 ? -31.901 17.154 51.325 1.00 42.47 79 ARG A C 1
ATOM 592 O O . ARG A 1 79 ? -32.909 17.841 51.437 1.00 42.47 79 ARG A O 1
ATOM 599 N N . LYS A 1 80 ? -30.882 17.513 50.538 1.00 49.16 80 LYS A N 1
ATOM 600 C CA . LYS A 1 80 ? -31.005 18.548 49.498 1.00 49.16 80 LYS A CA 1
ATOM 601 C C . LYS A 1 80 ? -31.739 17.959 48.295 1.00 49.16 80 LYS A C 1
ATOM 603 O O . LYS A 1 80 ? -31.212 17.089 47.605 1.00 49.16 80 LYS A O 1
ATOM 608 N N . GLU A 1 81 ? -32.958 18.429 48.058 1.00 46.12 81 GLU A N 1
ATOM 609 C CA . GLU A 1 81 ? -33.703 18.160 46.831 1.00 46.12 81 GLU A CA 1
ATOM 610 C C . GLU A 1 81 ? -32.978 18.795 45.638 1.00 46.12 81 GLU A C 1
ATOM 612 O O . GLU A 1 81 ? -32.691 19.992 45.614 1.00 46.12 81 GLU A O 1
ATOM 617 N N . GLY A 1 82 ? -32.613 17.960 44.665 1.00 50.94 82 GLY A N 1
ATOM 618 C CA . GLY A 1 82 ? -31.978 18.394 43.426 1.00 50.94 82 GLY A CA 1
ATOM 619 C C . GLY A 1 82 ? -32.979 19.045 42.463 1.00 50.94 82 GLY A C 1
ATOM 620 O O . GLY A 1 82 ? -34.174 18.746 42.508 1.00 50.94 82 GLY A O 1
ATOM 621 N N . PRO A 1 83 ? -32.515 19.901 41.536 1.00 57.19 83 PRO A N 1
ATOM 622 C CA . PRO A 1 83 ? -33.386 20.498 40.537 1.00 57.19 83 PRO A CA 1
ATOM 623 C C . PRO A 1 83 ? -33.870 19.426 39.549 1.00 57.19 83 PRO A C 1
ATOM 625 O O . PRO A 1 83 ? -33.068 18.720 38.928 1.00 57.19 83 PRO A O 1
ATOM 628 N N . ARG A 1 84 ? -35.198 19.320 39.393 1.00 53.88 84 ARG A N 1
ATOM 629 C CA . ARG A 1 84 ? -35.875 18.498 38.379 1.00 53.88 84 ARG A CA 1
ATOM 630 C C . ARG A 1 84 ? -35.340 18.851 36.986 1.00 53.88 84 ARG A C 1
ATOM 632 O O . ARG A 1 84 ? -35.750 19.835 36.378 1.00 53.88 84 ARG A O 1
ATOM 639 N N . ARG A 1 85 ? -34.428 18.028 36.461 1.00 54.31 85 ARG A N 1
ATOM 640 C CA . ARG A 1 85 ? -34.086 18.021 35.035 1.00 54.31 85 ARG A CA 1
ATOM 641 C C . ARG A 1 85 ? -35.295 17.478 34.278 1.00 54.31 85 ARG A C 1
ATOM 643 O O . ARG A 1 85 ? -35.629 16.306 34.422 1.00 54.31 85 ARG A O 1
ATOM 650 N N . GLY A 1 86 ? -35.938 18.343 33.496 1.00 61.19 86 GLY A N 1
ATOM 651 C CA . GLY A 1 86 ? -36.946 17.944 32.517 1.00 61.19 86 GLY A CA 1
ATOM 652 C C . GLY A 1 86 ? -36.410 16.901 31.524 1.00 61.19 86 GLY A C 1
ATOM 653 O O . GLY A 1 86 ? -35.197 16.661 31.469 1.00 61.19 86 GLY A O 1
ATOM 654 N N . PRO A 1 87 ? -37.298 16.262 30.742 1.00 58.78 87 PRO A N 1
ATOM 655 C CA . PRO A 1 87 ? -36.920 15.193 29.830 1.00 58.78 87 PRO A CA 1
ATOM 656 C C . PRO A 1 87 ? -35.884 15.718 28.835 1.00 58.78 87 PRO A C 1
ATOM 658 O O . PRO A 1 87 ? -36.160 16.594 28.013 1.00 58.78 87 PRO A O 1
ATOM 661 N N . ARG A 1 88 ? -34.656 15.194 28.930 1.00 55.31 88 ARG A N 1
ATOM 662 C CA . ARG A 1 88 ? -33.624 15.417 27.919 1.00 55.31 88 ARG A CA 1
ATOM 663 C C . ARG A 1 88 ? -34.175 14.891 26.599 1.00 55.31 88 ARG A C 1
ATOM 665 O O . ARG A 1 88 ? -34.360 13.685 26.450 1.00 55.31 88 ARG A O 1
ATOM 672 N N . ARG A 1 89 ? -34.422 15.796 25.647 1.00 55.19 89 ARG A N 1
ATOM 673 C CA . ARG A 1 89 ? -34.561 15.438 24.230 1.00 55.19 89 ARG A CA 1
ATOM 674 C C . ARG A 1 89 ? -33.406 14.502 23.842 1.00 55.19 89 ARG A C 1
ATOM 676 O O . ARG A 1 89 ? -32.284 14.749 24.299 1.00 55.19 89 ARG A O 1
ATOM 683 N N . PRO A 1 90 ? -33.634 13.481 22.997 1.00 52.47 90 PRO A N 1
ATOM 684 C CA . PRO A 1 90 ? -32.553 12.641 22.510 1.00 52.47 90 PRO A CA 1
ATOM 685 C C . PRO A 1 90 ? -31.556 13.531 21.773 1.00 52.47 90 PRO A C 1
ATOM 687 O O . PRO A 1 90 ? -31.869 14.128 20.743 1.00 52.47 90 PRO A O 1
ATOM 690 N N . THR A 1 91 ? -30.362 13.668 22.336 1.00 51.28 91 THR A N 1
ATOM 691 C CA . THR A 1 91 ? -29.220 14.260 21.653 1.00 51.28 91 THR A CA 1
ATOM 692 C C . THR A 1 91 ? -28.954 13.389 20.432 1.00 51.28 91 THR A C 1
ATOM 694 O O . THR A 1 91 ? -28.516 12.248 20.572 1.00 51.28 91 THR A O 1
ATOM 697 N N . MET A 1 92 ? -29.267 13.884 19.233 1.00 50.06 92 MET A N 1
ATOM 698 C CA . MET A 1 92 ? -28.829 13.239 17.998 1.00 50.06 92 MET A CA 1
ATOM 699 C C . MET A 1 92 ? -27.295 13.235 17.998 1.00 50.06 92 MET A C 1
ATOM 701 O O . MET A 1 92 ? -26.660 14.258 17.752 1.00 50.06 92 MET A O 1
ATOM 705 N N . ALA A 1 93 ? -26.692 12.092 18.327 1.00 47.34 93 ALA A N 1
ATOM 706 C CA . ALA A 1 93 ? -25.261 11.870 18.164 1.00 47.34 93 ALA A CA 1
ATOM 707 C C . ALA A 1 93 ? -24.882 12.021 16.673 1.00 47.34 93 ALA A C 1
ATOM 709 O O . ALA A 1 93 ? -25.671 11.659 15.791 1.00 47.34 93 ALA A O 1
ATOM 710 N N . PRO A 1 94 ? -23.701 12.582 16.362 1.00 50.69 94 PRO A N 1
ATOM 711 C CA . PRO A 1 94 ? -23.489 13.312 15.121 1.00 50.69 94 PRO A CA 1
ATOM 712 C C . PRO A 1 94 ? -23.341 12.369 13.925 1.00 50.69 94 PRO A C 1
ATOM 714 O O . PRO A 1 94 ? -22.487 11.481 13.906 1.00 50.69 94 PRO A O 1
ATOM 717 N N . ALA A 1 95 ? -24.122 12.624 12.873 1.00 53.38 95 ALA A N 1
ATOM 718 C CA . ALA A 1 95 ? -24.017 11.965 11.568 1.00 53.38 95 ALA A CA 1
ATOM 719 C C . ALA A 1 95 ? -22.584 11.982 10.986 1.00 53.38 95 ALA A C 1
ATOM 721 O O . ALA A 1 95 ? -22.197 11.064 10.264 1.00 53.38 95 ALA A O 1
ATOM 722 N N . ALA A 1 96 ? -21.761 12.959 11.386 1.00 54.75 96 ALA A N 1
ATOM 723 C CA . ALA A 1 96 ? -20.353 13.074 11.011 1.00 54.75 96 ALA A CA 1
ATOM 724 C C . ALA A 1 96 ? -19.489 11.859 11.419 1.00 54.75 96 ALA A C 1
ATOM 726 O O . ALA A 1 96 ? -18.560 11.505 10.697 1.00 54.75 96 ALA A O 1
ATOM 727 N N . GLY A 1 97 ? -19.801 11.186 12.536 1.00 65.38 97 GLY A N 1
ATOM 728 C CA . GLY A 1 97 ? -19.052 10.002 12.985 1.00 65.38 97 GLY A CA 1
ATOM 729 C C . GLY A 1 97 ? -19.317 8.759 12.129 1.00 65.38 97 GLY A C 1
ATOM 730 O O . GLY A 1 97 ? -18.407 7.973 11.872 1.00 65.38 97 GLY A O 1
ATOM 731 N N . ARG A 1 98 ? -20.550 8.613 11.622 1.00 73.88 98 ARG A N 1
ATOM 732 C CA . ARG A 1 98 ? -20.927 7.521 10.708 1.00 73.88 98 ARG A CA 1
ATOM 733 C C . ARG A 1 98 ? -20.345 7.717 9.309 1.00 73.88 98 ARG A C 1
ATOM 735 O O . ARG A 1 98 ? -19.865 6.750 8.726 1.00 73.88 98 ARG A O 1
ATOM 742 N N . GLY A 1 99 ? -20.333 8.954 8.807 1.00 81.94 99 GLY A N 1
ATOM 743 C CA . GLY A 1 99 ? -19.734 9.284 7.510 1.00 81.94 99 GLY A CA 1
ATOM 744 C C . GLY A 1 99 ? -18.224 9.041 7.472 1.00 81.94 99 GLY A C 1
ATOM 745 O O . GLY A 1 99 ? -17.736 8.378 6.563 1.00 81.94 99 GLY A O 1
ATOM 746 N N . ALA A 1 100 ? -17.489 9.492 8.494 1.00 84.25 100 ALA A N 1
ATOM 747 C CA . ALA A 1 100 ? -16.040 9.292 8.580 1.00 84.25 100 ALA A CA 1
ATOM 748 C C . ALA A 1 100 ? -15.647 7.805 8.653 1.00 84.25 100 ALA A C 1
ATOM 750 O O . ALA A 1 100 ? -14.706 7.380 7.987 1.00 84.25 100 ALA A O 1
ATOM 751 N N . LEU A 1 101 ? -16.399 6.999 9.413 1.00 86.50 101 LEU A N 1
ATOM 752 C CA . LEU A 1 101 ? -16.198 5.550 9.474 1.00 86.50 101 LEU A CA 1
ATOM 753 C C . LEU A 1 101 ? -16.496 4.876 8.127 1.00 86.50 101 LEU A C 1
ATOM 755 O O . LEU A 1 101 ? -15.739 4.012 7.692 1.00 86.50 101 LEU A O 1
ATOM 759 N N . GLY A 1 102 ? -17.585 5.276 7.463 1.00 89.00 102 GLY A N 1
ATOM 760 C CA . GLY A 1 102 ? -17.923 4.793 6.124 1.00 89.00 102 GLY A CA 1
ATOM 761 C C . GLY A 1 102 ? -16.830 5.115 5.105 1.00 89.00 102 GLY A C 1
ATOM 762 O O . GLY A 1 102 ? -16.410 4.233 4.361 1.00 89.00 102 GLY A O 1
ATOM 763 N N . LEU A 1 103 ? -16.305 6.341 5.130 1.00 90.81 103 LEU A N 1
ATOM 764 C CA . LEU A 1 103 ? -15.241 6.782 4.232 1.00 90.81 103 LEU A CA 1
ATOM 765 C C . LEU A 1 103 ? -13.915 6.070 4.511 1.00 90.81 103 LEU A C 1
ATOM 767 O O . LEU A 1 103 ? -13.250 5.645 3.574 1.00 90.81 103 LEU A O 1
ATOM 771 N N . TRP A 1 104 ? -13.558 5.865 5.781 1.00 91.44 104 TRP A N 1
ATOM 772 C CA . TRP A 1 104 ? -12.390 5.066 6.156 1.00 91.44 104 TRP A CA 1
ATOM 773 C C . TRP A 1 104 ? -12.485 3.642 5.600 1.00 91.44 104 TRP A C 1
ATOM 775 O O . TRP A 1 104 ? -11.535 3.142 4.999 1.00 91.44 104 TRP A O 1
ATOM 785 N N . ARG A 1 105 ? -13.650 2.998 5.741 1.00 93.50 105 ARG A N 1
ATOM 786 C CA . ARG A 1 105 ? -13.889 1.664 5.174 1.00 93.50 105 ARG A CA 1
ATOM 787 C C . ARG A 1 105 ? -13.798 1.681 3.653 1.00 93.50 105 ARG A C 1
ATOM 789 O O . ARG A 1 105 ? -13.144 0.809 3.098 1.00 93.50 105 ARG A O 1
ATOM 796 N N . ALA A 1 106 ? -14.393 2.674 2.994 1.00 93.44 106 ALA A N 1
ATOM 797 C CA . ALA A 1 106 ? -14.317 2.828 1.544 1.00 93.44 106 ALA A CA 1
ATOM 798 C C . ALA A 1 106 ? -12.869 3.000 1.058 1.00 93.44 106 ALA A C 1
ATOM 800 O O . ALA A 1 106 ? -12.471 2.333 0.110 1.00 93.44 106 ALA A O 1
ATOM 801 N N . CYS A 1 107 ? -12.057 3.811 1.745 1.00 94.69 107 CYS A N 1
ATOM 802 C CA . CYS A 1 107 ? -10.641 3.979 1.417 1.00 94.69 107 CYS A CA 1
ATOM 803 C C . CYS A 1 107 ? -9.861 2.663 1.570 1.00 94.69 107 CYS A C 1
ATOM 805 O O . CYS A 1 107 ? -9.015 2.354 0.741 1.00 94.69 107 CYS A O 1
ATOM 807 N N . ASN A 1 108 ? -10.169 1.861 2.595 1.00 95.81 108 ASN A N 1
ATOM 808 C CA . ASN A 1 108 ? -9.564 0.539 2.767 1.00 95.81 108 ASN A CA 1
ATOM 809 C C . ASN A 1 108 ? -10.023 -0.453 1.689 1.00 95.81 108 ASN A C 1
ATOM 811 O O . ASN A 1 108 ? -9.201 -1.175 1.147 1.00 95.81 108 ASN A O 1
ATOM 815 N N . TRP A 1 109 ? -11.298 -0.469 1.304 1.00 95.88 109 TRP A N 1
ATOM 816 C CA . TRP A 1 109 ? -11.734 -1.279 0.161 1.00 95.88 109 TRP A CA 1
ATOM 817 C C . TRP A 1 109 ? -11.018 -0.882 -1.128 1.00 95.88 109 TRP A C 1
ATOM 819 O O . TRP A 1 109 ? -10.517 -1.750 -1.838 1.00 95.88 109 TRP A O 1
ATOM 829 N N . LEU A 1 110 ? -10.921 0.422 -1.389 1.00 95.62 110 LEU A N 1
ATOM 830 C CA . LEU A 1 110 ? -10.251 0.964 -2.563 1.00 95.62 110 LEU A CA 1
ATOM 831 C C . LEU A 1 110 ? -8.766 0.576 -2.594 1.00 95.62 110 LEU A C 1
ATOM 833 O O . LEU A 1 110 ? -8.293 0.043 -3.592 1.00 95.62 110 LEU A O 1
ATOM 837 N N . MET A 1 111 ? -8.042 0.779 -1.492 1.00 96.56 111 MET A N 1
ATOM 838 C CA . MET A 1 111 ? -6.621 0.432 -1.411 1.00 96.56 111 MET A CA 1
ATOM 839 C C . MET A 1 111 ? -6.365 -1.072 -1.369 1.00 96.56 111 MET A C 1
ATOM 841 O O . MET A 1 111 ? -5.394 -1.545 -1.948 1.00 96.56 111 MET A O 1
ATOM 845 N N . GLY A 1 112 ? -7.246 -1.845 -0.737 1.00 96.88 112 GLY A N 1
ATOM 846 C CA . GLY A 1 112 ? -7.185 -3.302 -0.779 1.00 96.88 112 GLY A CA 1
ATOM 847 C C . GLY A 1 112 ? -7.348 -3.833 -2.204 1.00 96.88 112 GLY A C 1
ATOM 848 O O . GLY A 1 112 ? -6.579 -4.693 -2.624 1.00 96.88 112 GLY A O 1
ATOM 849 N N . ALA A 1 113 ? -8.292 -3.274 -2.969 1.00 95.31 113 ALA A N 1
ATOM 850 C CA . ALA A 1 113 ? -8.461 -3.588 -4.386 1.00 95.31 113 ALA A CA 1
ATOM 851 C C . ALA A 1 113 ? -7.250 -3.145 -5.220 1.00 95.31 113 ALA A C 1
ATOM 853 O O . ALA A 1 113 ? -6.797 -3.907 -6.069 1.00 95.31 113 ALA A O 1
ATOM 854 N N . PHE A 1 114 ? -6.689 -1.961 -4.946 1.00 95.12 114 PHE A N 1
ATOM 855 C CA . PHE A 1 114 ? -5.454 -1.502 -5.585 1.00 95.12 114 PHE A CA 1
ATOM 856 C C . PHE A 1 114 ? -4.304 -2.485 -5.366 1.00 95.12 114 PHE A C 1
ATOM 858 O O . PHE A 1 114 ? -3.672 -2.887 -6.331 1.00 95.12 114 PHE A O 1
ATOM 865 N N . PHE A 1 115 ? -4.055 -2.921 -4.128 1.00 96.75 115 PHE A N 1
ATOM 866 C CA . PHE A 1 115 ? -2.988 -3.882 -3.845 1.00 96.75 115 PHE A CA 1
ATOM 867 C C . PHE A 1 115 ? -3.250 -5.256 -4.463 1.00 96.75 115 PHE A C 1
ATOM 869 O O . PHE A 1 115 ? -2.321 -5.874 -4.965 1.00 96.75 115 PHE A O 1
ATOM 876 N N . ALA A 1 116 ? -4.497 -5.732 -4.480 1.00 95.69 116 ALA A N 1
ATOM 877 C CA . ALA A 1 116 ? -4.832 -6.986 -5.155 1.00 95.69 116 ALA A CA 1
ATOM 878 C C . ALA A 1 116 ? -4.572 -6.906 -6.667 1.00 95.69 116 ALA A C 1
ATOM 880 O O . ALA A 1 116 ? -4.061 -7.846 -7.270 1.00 95.69 116 ALA A O 1
ATOM 881 N N . LEU A 1 117 ? -4.892 -5.765 -7.272 1.00 93.00 117 LEU A N 1
ATOM 882 C CA . LEU A 1 117 ? -4.644 -5.505 -8.682 1.00 93.00 117 LEU A CA 1
ATOM 883 C C . LEU A 1 117 ? -3.150 -5.313 -8.971 1.00 93.00 117 LEU A C 1
ATOM 885 O O . LEU A 1 117 ? -2.659 -5.841 -9.961 1.00 93.00 117 LEU A O 1
ATOM 889 N N . ALA A 1 118 ? -2.422 -4.646 -8.072 1.00 92.12 118 ALA A N 1
ATOM 890 C CA . ALA A 1 118 ? -0.968 -4.546 -8.103 1.00 92.12 118 ALA A CA 1
ATOM 891 C C . ALA A 1 118 ? -0.316 -5.933 -8.022 1.00 92.12 118 ALA A C 1
ATOM 893 O O . ALA A 1 118 ? 0.594 -6.205 -8.783 1.00 92.12 118 ALA A O 1
ATOM 894 N N . ALA A 1 119 ? -0.819 -6.847 -7.186 1.00 92.94 119 ALA A N 1
ATOM 895 C CA . ALA A 1 119 ? -0.376 -8.238 -7.221 1.00 92.94 119 ALA A CA 1
ATOM 896 C C . ALA A 1 119 ? -0.657 -8.844 -8.605 1.00 92.94 119 ALA A C 1
ATOM 898 O O . ALA A 1 119 ? 0.262 -9.287 -9.276 1.00 92.94 119 ALA A O 1
ATOM 899 N N . PHE A 1 120 ? -1.901 -8.777 -9.089 1.00 91.12 120 PHE A N 1
ATOM 900 C CA . PHE A 1 120 ? -2.283 -9.369 -10.374 1.00 91.12 120 PHE A CA 1
ATOM 901 C C . PHE A 1 120 ? -1.438 -8.899 -11.567 1.00 91.12 120 PHE A C 1
ATOM 903 O O . PHE A 1 120 ? -1.205 -9.679 -12.478 1.00 91.12 120 PHE A O 1
ATOM 910 N N . VAL A 1 121 ? -0.964 -7.656 -11.601 1.00 88.44 121 VAL A N 1
ATOM 911 C CA . VAL A 1 121 ? -0.102 -7.205 -12.705 1.00 88.44 121 VAL A CA 1
ATOM 912 C C . VAL A 1 121 ? 1.320 -7.780 -12.633 1.00 88.44 121 VAL A C 1
ATOM 914 O O . VAL A 1 121 ? 1.940 -7.973 -13.682 1.00 88.44 121 VAL A O 1
ATOM 917 N N . GLN A 1 122 ? 1.792 -8.148 -11.435 1.00 88.19 122 GLN A N 1
ATOM 918 C CA . GLN A 1 122 ? 3.145 -8.664 -11.191 1.00 88.19 122 GLN A CA 1
ATOM 919 C C . GLN A 1 122 ? 3.354 -10.125 -11.601 1.00 88.19 122 GLN A C 1
ATOM 921 O O . GLN A 1 122 ? 4.488 -10.581 -11.586 1.00 88.19 122 GLN A O 1
ATOM 926 N N . VAL A 1 123 ? 2.332 -10.868 -12.051 1.00 85.19 123 VAL A N 1
ATOM 927 C CA . VAL A 1 123 ? 2.569 -12.210 -12.645 1.00 85.19 123 VAL A CA 1
ATOM 928 C C . VAL A 1 123 ? 3.406 -12.163 -13.924 1.00 85.19 123 VAL A C 1
ATOM 930 O O . VAL A 1 123 ? 3.900 -13.197 -14.360 1.00 85.19 123 VAL A O 1
ATOM 933 N N . ASN A 1 124 ? 3.558 -10.984 -14.530 1.00 83.12 124 ASN A N 1
ATOM 934 C CA . ASN A 1 124 ? 4.374 -10.787 -15.728 1.00 83.12 124 ASN A CA 1
ATOM 935 C C . ASN A 1 124 ? 5.825 -10.380 -15.413 1.00 83.12 124 ASN A C 1
ATOM 937 O O . ASN A 1 124 ? 6.605 -10.155 -16.337 1.00 83.12 124 ASN A O 1
ATOM 941 N N . ASP A 1 125 ? 6.164 -10.246 -14.133 1.00 83.19 125 ASP A N 1
ATOM 942 C CA . ASP A 1 125 ? 7.465 -9.804 -13.641 1.00 83.19 125 ASP A CA 1
ATOM 943 C C . ASP A 1 125 ? 8.437 -10.998 -13.519 1.00 83.19 125 ASP A C 1
ATOM 945 O O . ASP A 1 125 ? 7.989 -12.100 -13.177 1.00 83.19 125 ASP A O 1
ATOM 949 N N . PRO A 1 126 ? 9.749 -10.838 -13.793 1.00 80.88 126 PRO A N 1
ATOM 950 C CA . PRO A 1 126 ? 10.732 -11.907 -13.585 1.00 80.88 126 PRO A CA 1
ATOM 951 C C . PRO A 1 126 ? 10.738 -12.454 -12.147 1.00 80.88 126 PRO A C 1
ATOM 953 O O . PRO A 1 126 ? 10.950 -13.654 -11.971 1.00 80.88 126 PRO A O 1
ATOM 956 N N . ASP A 1 127 ? 10.423 -11.621 -11.149 1.00 86.38 127 ASP A N 1
ATOM 957 C CA . ASP A 1 127 ? 10.390 -11.983 -9.726 1.00 86.38 127 ASP A CA 1
ATOM 958 C C . ASP A 1 127 ? 8.950 -12.039 -9.173 1.00 86.38 127 ASP A C 1
ATOM 960 O O . ASP A 1 127 ? 8.673 -11.709 -8.010 1.00 86.38 127 ASP A O 1
ATOM 964 N N . ALA A 1 128 ? 8.009 -12.487 -10.014 1.00 87.31 128 ALA A N 1
ATOM 965 C CA . ALA A 1 128 ? 6.575 -12.524 -9.731 1.00 87.31 128 ALA A CA 1
ATOM 966 C C . ALA A 1 128 ? 6.225 -13.117 -8.358 1.00 87.31 128 ALA A C 1
ATOM 968 O O . ALA A 1 128 ? 5.400 -12.556 -7.641 1.00 87.31 128 ALA A O 1
ATOM 969 N N . GLU A 1 129 ? 6.836 -14.237 -7.961 1.00 89.19 129 GLU A N 1
ATOM 970 C CA . GLU A 1 129 ? 6.481 -14.934 -6.717 1.00 89.19 129 GLU A CA 1
ATOM 971 C C . GLU A 1 129 ? 6.604 -14.031 -5.484 1.00 89.19 129 GLU A C 1
ATOM 973 O O . GLU A 1 129 ? 5.695 -13.972 -4.649 1.00 89.19 129 GLU A O 1
ATOM 978 N N . VAL A 1 130 ? 7.708 -13.290 -5.383 1.00 92.06 130 VAL A N 1
ATOM 979 C CA . VAL A 1 130 ? 7.970 -12.430 -4.229 1.00 92.06 130 VAL A CA 1
ATOM 980 C C . VAL A 1 130 ? 7.066 -11.203 -4.280 1.00 92.06 130 VAL A C 1
ATOM 982 O O . VAL A 1 130 ? 6.419 -10.871 -3.282 1.00 92.06 130 VAL A O 1
ATOM 985 N N . TRP A 1 131 ? 6.938 -10.575 -5.450 1.00 91.81 131 TRP A N 1
ATOM 986 C CA . TRP A 1 131 ? 6.090 -9.399 -5.632 1.00 91.81 131 TRP A CA 1
ATOM 987 C C . TRP A 1 131 ? 4.606 -9.686 -5.380 1.00 91.81 131 TRP A C 1
ATOM 989 O O . TRP A 1 131 ? 3.924 -8.899 -4.715 1.00 91.81 131 TRP A O 1
ATOM 999 N N . MET A 1 132 ? 4.110 -10.850 -5.801 1.00 93.19 132 MET A N 1
ATOM 1000 C CA . MET A 1 132 ? 2.753 -11.309 -5.499 1.00 93.19 132 MET A CA 1
ATOM 1001 C C . MET A 1 132 ? 2.504 -11.342 -3.990 1.00 93.19 132 MET A C 1
ATOM 1003 O O . MET A 1 132 ? 1.474 -10.847 -3.531 1.00 93.19 132 MET A O 1
ATOM 1007 N N . VAL A 1 133 ? 3.436 -11.874 -3.195 1.00 94.94 133 VAL A N 1
ATOM 1008 C CA . VAL A 1 133 ? 3.308 -11.917 -1.728 1.00 94.94 133 VAL A CA 1
ATOM 1009 C C . VAL A 1 133 ? 3.374 -10.512 -1.130 1.00 94.94 133 VAL A C 1
ATOM 1011 O O . VAL A 1 133 ? 2.541 -10.167 -0.283 1.00 94.94 133 VAL A O 1
ATOM 1014 N N . VAL A 1 134 ? 4.314 -9.686 -1.605 1.00 96.31 134 VAL A N 1
ATOM 1015 C CA . VAL A 1 134 ? 4.505 -8.296 -1.161 1.00 96.31 134 VAL A CA 1
ATOM 1016 C C . VAL A 1 134 ? 3.218 -7.485 -1.286 1.00 96.31 134 VAL A C 1
ATOM 1018 O O . VAL A 1 134 ? 2.933 -6.704 -0.380 1.00 96.31 134 VAL A O 1
ATOM 1021 N N . TYR A 1 135 ? 2.417 -7.708 -2.333 1.00 96.88 135 TYR A N 1
ATOM 1022 C CA . TYR A 1 135 ? 1.140 -7.019 -2.550 1.00 96.88 135 TYR A CA 1
ATOM 1023 C C . TYR A 1 135 ? -0.092 -7.759 -1.995 1.00 96.88 135 TYR A C 1
ATOM 1025 O O . TYR A 1 135 ? -1.033 -7.122 -1.515 1.00 96.88 135 TYR A O 1
ATOM 1033 N N . THR A 1 136 ? -0.106 -9.093 -1.983 1.00 97.00 136 THR A N 1
ATOM 1034 C CA . THR A 1 136 ? -1.278 -9.869 -1.529 1.00 97.00 136 THR A CA 1
ATOM 1035 C C . THR A 1 136 ? -1.485 -9.773 -0.018 1.00 97.00 136 THR A C 1
ATOM 1037 O O . THR A 1 136 ? -2.620 -9.640 0.447 1.00 97.00 136 THR A O 1
ATOM 1040 N N . VAL A 1 137 ? -0.406 -9.784 0.772 1.00 97.62 137 VAL A N 1
ATOM 1041 C CA . VAL A 1 137 ? -0.488 -9.606 2.232 1.00 97.62 137 VAL A CA 1
ATOM 1042 C C . VAL A 1 137 ? -1.129 -8.258 2.608 1.00 97.62 137 VAL A C 1
ATOM 1044 O O . VAL A 1 137 ? -2.131 -8.267 3.333 1.00 97.62 137 VAL A O 1
ATOM 1047 N N . PRO A 1 138 ? -0.652 -7.094 2.117 1.00 97.44 138 PRO A N 1
ATOM 1048 C CA . PRO A 1 138 ? -1.289 -5.813 2.399 1.00 97.44 138 PRO A CA 1
ATOM 1049 C C . PRO A 1 138 ? -2.693 -5.710 1.808 1.00 97.44 138 PRO A C 1
ATOM 1051 O O . PRO A 1 138 ? -3.538 -5.086 2.450 1.00 97.44 138 PRO A O 1
ATOM 1054 N N . ALA A 1 139 ? -2.987 -6.345 0.666 1.00 97.88 139 ALA A N 1
ATOM 1055 C CA . ALA A 1 139 ? -4.352 -6.428 0.146 1.00 97.88 139 ALA A CA 1
ATOM 1056 C C . ALA A 1 139 ? -5.283 -7.090 1.173 1.00 97.88 139 ALA A C 1
ATOM 1058 O O . ALA A 1 139 ? -6.255 -6.477 1.615 1.00 97.88 139 ALA A O 1
ATOM 1059 N N . GLY A 1 140 ? -4.937 -8.293 1.639 1.00 97.81 140 GLY A N 1
ATOM 1060 C CA . GLY A 1 140 ? -5.713 -9.027 2.639 1.00 97.81 140 GLY A CA 1
ATOM 1061 C C . GLY A 1 140 ? -5.876 -8.252 3.947 1.00 97.81 140 GLY A C 1
ATOM 1062 O O . GLY A 1 140 ? -6.996 -8.064 4.426 1.00 97.81 140 GLY A O 1
ATOM 1063 N N . LEU A 1 141 ? -4.776 -7.731 4.502 1.00 97.38 141 LEU A N 1
ATOM 1064 C CA . LEU A 1 141 ? -4.807 -6.942 5.737 1.00 97.38 141 LEU A CA 1
ATOM 1065 C C . LEU A 1 141 ? -5.698 -5.706 5.608 1.00 97.38 141 LEU A C 1
ATOM 1067 O O . LEU A 1 141 ? -6.451 -5.408 6.535 1.00 97.38 141 LEU A O 1
ATOM 1071 N N . THR A 1 142 ? -5.632 -5.010 4.475 1.00 97.00 142 THR A N 1
ATOM 1072 C CA . THR A 1 142 ? -6.389 -3.782 4.223 1.00 97.00 142 THR A CA 1
ATOM 1073 C C . THR A 1 142 ? -7.878 -4.072 3.996 1.00 97.00 142 THR A C 1
ATOM 1075 O O . THR A 1 142 ? -8.735 -3.391 4.561 1.00 97.00 142 THR A O 1
ATOM 1078 N N . LEU A 1 143 ? -8.217 -5.125 3.246 1.00 97.06 143 LEU A N 1
ATOM 1079 C CA . LEU A 1 143 ? -9.606 -5.558 3.048 1.00 97.06 143 LEU A CA 1
ATOM 1080 C C . LEU A 1 143 ? -10.265 -5.957 4.376 1.00 97.06 143 LEU A C 1
ATOM 1082 O O . LEU A 1 143 ? -11.417 -5.597 4.626 1.00 97.06 143 LEU A O 1
ATOM 1086 N N . LEU A 1 144 ? -9.524 -6.614 5.277 1.00 96.31 144 LEU A N 1
ATOM 1087 C CA . LEU A 1 144 ? -9.998 -6.909 6.633 1.00 96.31 144 LEU A CA 1
ATOM 1088 C C . LEU A 1 144 ? -10.335 -5.632 7.420 1.00 96.31 144 LEU A C 1
ATOM 1090 O O . LEU A 1 144 ? -11.342 -5.611 8.128 1.00 96.31 144 LEU A O 1
ATOM 1094 N N . VAL A 1 145 ? -9.555 -4.554 7.272 1.00 94.44 145 VAL A N 1
ATOM 1095 C CA . VAL A 1 145 ? -9.871 -3.245 7.878 1.00 94.44 145 VAL A CA 1
ATOM 1096 C C . VAL A 1 145 ? -11.133 -2.637 7.256 1.00 94.44 145 VAL A C 1
ATOM 1098 O O . VAL A 1 145 ? -11.964 -2.081 7.977 1.00 94.44 145 VAL A O 1
ATOM 1101 N N . GLY A 1 146 ? -11.325 -2.773 5.941 1.00 92.81 146 GLY A N 1
ATOM 1102 C CA . GLY A 1 146 ? -12.551 -2.355 5.249 1.00 92.81 146 GLY A CA 1
ATOM 1103 C C . GLY A 1 146 ? -13.797 -3.114 5.723 1.00 92.81 146 GLY A C 1
ATOM 1104 O O . GLY A 1 146 ? -14.865 -2.517 5.915 1.00 92.81 146 GLY A O 1
ATOM 1105 N N . LEU A 1 147 ? -13.661 -4.418 5.979 1.00 94.25 147 LEU A N 1
ATOM 1106 C CA . LEU A 1 147 ? -14.710 -5.272 6.539 1.00 94.25 147 LEU A CA 1
ATOM 1107 C C . LEU A 1 147 ? -15.028 -4.888 7.984 1.00 94.25 147 LEU A C 1
ATOM 1109 O O . LEU A 1 147 ? -16.179 -4.568 8.290 1.00 94.25 147 LEU A O 1
ATOM 1113 N N . ASN A 1 148 ? -14.015 -4.873 8.849 1.00 91.50 148 ASN A N 1
ATOM 1114 C CA . ASN A 1 148 ? -14.144 -4.555 10.263 1.00 91.50 148 ASN A CA 1
ATOM 1115 C C . ASN A 1 148 ? -12.927 -3.751 10.764 1.00 91.50 148 ASN A C 1
ATOM 1117 O O . ASN A 1 148 ? -11.905 -4.344 11.115 1.00 91.50 148 ASN A O 1
ATOM 1121 N N . PRO A 1 149 ? -13.043 -2.418 10.910 1.00 89.12 149 PRO A N 1
ATOM 1122 C CA . PRO A 1 149 ? -11.937 -1.565 11.355 1.00 89.12 149 PRO A CA 1
ATOM 1123 C C . PRO A 1 149 ? -11.342 -1.939 12.722 1.00 89.12 149 PRO A C 1
ATOM 1125 O O . PRO A 1 149 ? -10.179 -1.633 12.994 1.00 89.12 149 PRO A O 1
ATOM 1128 N N . LEU A 1 150 ? -12.105 -2.638 13.572 1.00 88.62 150 LEU A N 1
ATOM 1129 C CA . LEU A 1 150 ? -11.646 -3.103 14.884 1.00 88.62 150 LEU A CA 1
ATOM 1130 C C . LEU A 1 150 ? -10.553 -4.178 14.791 1.00 88.62 150 LEU A C 1
ATOM 1132 O O . LEU A 1 150 ? -9.834 -4.389 15.767 1.00 88.62 150 LEU A O 1
ATOM 1136 N N . VAL A 1 151 ? -10.376 -4.821 13.627 1.00 91.62 151 VAL A N 1
ATOM 1137 C CA . VAL A 1 151 ? -9.310 -5.812 13.401 1.00 91.62 151 VAL A CA 1
ATOM 1138 C C . VAL A 1 151 ? -7.919 -5.228 13.658 1.00 91.62 151 VAL A C 1
ATOM 1140 O O . VAL A 1 151 ? -7.039 -5.937 14.134 1.00 91.62 151 VAL A O 1
ATOM 1143 N N . THR A 1 152 ? -7.745 -3.917 13.449 1.00 90.50 152 THR A N 1
ATOM 1144 C CA . THR A 1 152 ? -6.487 -3.198 13.713 1.00 90.50 152 THR A CA 1
ATOM 1145 C C . THR A 1 152 ? -6.085 -3.213 15.186 1.00 90.50 152 THR A C 1
ATOM 1147 O O . THR A 1 152 ? -4.926 -2.964 15.498 1.00 90.50 152 THR A O 1
ATOM 1150 N N . GLY A 1 153 ? -7.011 -3.510 16.103 1.00 88.31 153 GLY A N 1
ATOM 1151 C CA . GLY A 1 153 ? -6.734 -3.705 17.525 1.00 88.31 153 GLY A CA 1
ATOM 1152 C C . GLY A 1 153 ? -6.191 -5.095 17.873 1.00 88.31 153 GLY A C 1
ATOM 1153 O O . GLY A 1 153 ? -5.622 -5.256 18.951 1.00 88.31 153 GLY A O 1
ATOM 1154 N N . ASN A 1 154 ? -6.333 -6.082 16.981 1.00 92.38 154 ASN A N 1
ATOM 1155 C CA . ASN A 1 154 ? -5.909 -7.463 17.209 1.00 92.38 154 ASN A CA 1
ATOM 1156 C C . ASN A 1 154 ? -4.378 -7.589 17.139 1.00 92.38 154 ASN A C 1
ATOM 1158 O O . ASN A 1 154 ? -3.744 -7.081 16.215 1.00 92.38 154 ASN A O 1
ATOM 1162 N N . PHE A 1 155 ? -3.796 -8.312 18.099 1.00 92.94 155 PHE A N 1
ATOM 1163 C CA . PHE A 1 155 ? -2.364 -8.596 18.146 1.00 92.94 155 PHE A CA 1
ATOM 1164 C C . PHE A 1 155 ? -1.851 -9.271 16.867 1.00 92.94 155 PHE A C 1
ATOM 1166 O O . PHE A 1 155 ? -0.843 -8.833 16.332 1.00 92.94 155 PHE A O 1
ATOM 1173 N N . ILE A 1 156 ? -2.572 -10.259 16.323 1.00 95.38 156 ILE A N 1
ATOM 1174 C CA . ILE A 1 156 ? -2.168 -10.980 15.105 1.00 95.38 156 ILE A CA 1
ATOM 1175 C C . ILE A 1 156 ? -2.073 -10.015 13.922 1.00 95.38 156 ILE A C 1
ATOM 1177 O O . ILE A 1 156 ? -1.049 -9.968 13.247 1.00 95.38 156 ILE A O 1
ATOM 1181 N N . TRP A 1 157 ? -3.113 -9.202 13.700 1.00 95.88 157 TRP A N 1
ATOM 1182 C CA . TRP A 1 157 ? -3.118 -8.218 12.615 1.00 95.88 157 TRP A CA 1
ATOM 1183 C C . TRP A 1 157 ? -1.961 -7.224 12.777 1.00 95.88 157 TRP A C 1
ATOM 1185 O O . TRP A 1 157 ? -1.243 -6.955 11.816 1.00 95.88 157 TRP A O 1
ATOM 1195 N N . LYS A 1 158 ? -1.725 -6.730 14.003 1.00 94.25 158 LYS A N 1
ATOM 1196 C CA . LYS A 1 158 ? -0.616 -5.808 14.295 1.00 94.25 158 LYS A CA 1
ATOM 1197 C C . LYS A 1 158 ? 0.747 -6.441 14.047 1.00 94.25 158 LYS A C 1
ATOM 1199 O O . LYS A 1 158 ? 1.586 -5.803 13.425 1.00 94.25 158 LYS A O 1
ATOM 1204 N N . SER A 1 159 ? 0.965 -7.672 14.501 1.00 96.12 159 SER A N 1
ATOM 1205 C CA . SER A 1 159 ? 2.225 -8.390 14.310 1.00 96.12 159 SER A CA 1
ATOM 1206 C C . SER A 1 159 ? 2.505 -8.643 12.834 1.00 96.12 159 SER A C 1
ATOM 1208 O O . SER A 1 159 ? 3.581 -8.286 12.365 1.00 96.12 159 SER A O 1
ATOM 1210 N N . VAL A 1 160 ? 1.537 -9.186 12.088 1.00 97.25 160 VAL A N 1
ATOM 1211 C CA . VAL A 1 160 ? 1.698 -9.445 10.647 1.00 97.25 160 VAL A CA 1
ATOM 1212 C C . VAL A 1 160 ? 1.953 -8.136 9.898 1.00 97.25 160 VAL A C 1
ATOM 1214 O O . VAL A 1 160 ? 2.906 -8.048 9.129 1.00 97.25 160 VAL A O 1
ATOM 1217 N N . SER A 1 161 ? 1.169 -7.088 10.177 1.00 96.75 161 SER A N 1
ATOM 1218 C CA . SER A 1 161 ? 1.370 -5.771 9.567 1.00 96.75 161 SER A CA 1
ATOM 1219 C C . SER A 1 161 ? 2.741 -5.178 9.899 1.00 96.75 161 SER A C 1
ATOM 1221 O O . SER A 1 161 ? 3.370 -4.613 9.013 1.00 96.75 161 SER A O 1
ATOM 1223 N N . ALA A 1 162 ? 3.204 -5.274 11.147 1.00 96.38 162 ALA A N 1
ATOM 1224 C CA . ALA A 1 162 ? 4.481 -4.702 11.571 1.00 96.38 162 ALA A CA 1
ATOM 1225 C C . ALA A 1 162 ? 5.675 -5.432 10.946 1.00 96.38 162 ALA A C 1
ATOM 1227 O O . ALA A 1 162 ? 6.616 -4.783 10.500 1.00 96.38 162 ALA A O 1
ATOM 1228 N N . ILE A 1 163 ? 5.615 -6.765 10.877 1.00 97.56 163 ILE A N 1
ATOM 1229 C CA . ILE A 1 163 ? 6.632 -7.584 10.213 1.00 97.56 163 ILE A CA 1
ATOM 1230 C C . ILE A 1 163 ? 6.697 -7.229 8.722 1.00 97.56 163 ILE A C 1
ATOM 1232 O O . ILE A 1 163 ? 7.783 -6.984 8.204 1.00 97.56 163 ILE A O 1
ATOM 1236 N N . HIS A 1 164 ? 5.546 -7.127 8.048 1.00 97.69 164 HIS A N 1
ATOM 1237 C CA . HIS A 1 164 ? 5.493 -6.761 6.628 1.00 97.69 164 HIS A CA 1
ATOM 1238 C C . HIS A 1 164 ? 6.057 -5.361 6.373 1.00 97.69 164 HIS A C 1
ATOM 1240 O O . HIS A 1 164 ? 6.906 -5.189 5.507 1.00 97.69 164 HIS A O 1
ATOM 1246 N N . ILE A 1 165 ? 5.648 -4.373 7.180 1.00 96.94 165 ILE A N 1
ATOM 1247 C CA . ILE A 1 165 ? 6.193 -3.007 7.131 1.00 96.94 165 ILE A CA 1
ATOM 1248 C C . ILE A 1 165 ? 7.715 -3.025 7.298 1.00 96.94 165 ILE A C 1
ATOM 1250 O O . ILE A 1 165 ? 8.418 -2.355 6.550 1.00 96.94 165 ILE A O 1
ATOM 1254 N N . PHE A 1 166 ? 8.231 -3.787 8.264 1.00 97.44 166 PHE A N 1
ATOM 1255 C CA . PHE A 1 166 ? 9.666 -3.873 8.508 1.00 97.44 166 PHE A CA 1
ATOM 1256 C C . PHE A 1 166 ? 10.421 -4.409 7.285 1.00 97.44 166 PHE A C 1
ATOM 1258 O O . PHE A 1 166 ? 11.385 -3.780 6.851 1.00 97.44 166 PHE A O 1
ATOM 1265 N N . PHE A 1 167 ? 9.955 -5.510 6.689 1.00 96.75 167 PHE A N 1
ATOM 1266 C CA . PHE A 1 167 ? 10.563 -6.053 5.472 1.00 96.75 167 PHE A CA 1
ATOM 1267 C C . PHE A 1 167 ? 10.482 -5.072 4.297 1.00 96.75 167 PHE A C 1
ATOM 1269 O O . PHE A 1 167 ? 11.491 -4.854 3.628 1.00 96.75 167 PHE A O 1
ATOM 1276 N N . CYS A 1 168 ? 9.333 -4.420 4.088 1.00 96.94 168 CYS A N 1
ATOM 1277 C CA . CYS A 1 168 ? 9.182 -3.406 3.044 1.00 96.94 168 CYS A CA 1
ATOM 1278 C C . CYS A 1 168 ? 10.127 -2.214 3.243 1.00 96.94 168 CYS A C 1
ATOM 1280 O O . CYS A 1 168 ? 10.683 -1.729 2.265 1.00 96.94 168 CYS A O 1
ATOM 1282 N N . ILE A 1 169 ? 10.345 -1.755 4.480 1.00 97.06 169 ILE A N 1
ATOM 1283 C CA . ILE A 1 169 ? 11.281 -0.659 4.774 1.00 97.06 169 ILE A CA 1
ATOM 1284 C C . ILE A 1 169 ? 12.720 -1.079 4.481 1.00 97.06 169 ILE A C 1
ATOM 1286 O O . ILE A 1 169 ? 13.435 -0.343 3.807 1.00 97.06 169 ILE A O 1
ATOM 1290 N N . VAL A 1 170 ? 13.153 -2.244 4.973 1.00 96.75 170 VAL A N 1
ATOM 1291 C CA . VAL A 1 170 ? 14.526 -2.729 4.753 1.00 96.75 170 VAL A CA 1
ATOM 1292 C C . VAL A 1 170 ? 14.805 -2.873 3.257 1.00 96.75 170 VAL A C 1
ATOM 1294 O O . VAL A 1 170 ? 15.841 -2.412 2.781 1.00 96.75 170 VAL A O 1
ATOM 1297 N N . TRP A 1 171 ? 13.859 -3.437 2.505 1.00 95.44 171 TRP A N 1
ATOM 1298 C CA . TRP A 1 171 ? 13.990 -3.575 1.058 1.00 95.44 171 TRP A CA 1
ATOM 1299 C C . TRP A 1 171 ? 13.965 -2.214 0.353 1.00 95.44 171 TRP A C 1
ATOM 1301 O O . TRP A 1 171 ? 14.854 -1.929 -0.444 1.00 95.44 171 TRP A O 1
ATOM 1311 N N . ALA A 1 172 ? 13.036 -1.320 0.701 1.00 94.38 172 ALA A N 1
ATOM 1312 C CA . ALA A 1 172 ? 12.981 0.025 0.129 1.00 94.38 172 ALA A CA 1
ATOM 1313 C C . ALA A 1 172 ? 14.286 0.805 0.349 1.00 94.38 172 ALA A C 1
ATOM 1315 O O . ALA A 1 172 ? 14.746 1.491 -0.555 1.00 94.38 172 ALA A O 1
ATOM 1316 N N . VAL A 1 173 ? 14.919 0.677 1.520 1.00 94.25 173 VAL A N 1
ATOM 1317 C CA . VAL A 1 173 ? 16.233 1.286 1.784 1.00 94.25 173 VAL A CA 1
ATOM 1318 C C . VAL A 1 173 ? 17.316 0.672 0.895 1.00 94.25 173 VAL A C 1
ATOM 1320 O O . VAL A 1 173 ? 18.130 1.414 0.351 1.00 94.25 173 VAL A O 1
ATOM 1323 N N . GLY A 1 174 ? 17.314 -0.651 0.709 1.00 91.44 174 GLY A N 1
ATOM 1324 C CA . GLY A 1 174 ? 18.236 -1.335 -0.202 1.00 91.44 174 GLY A CA 1
ATOM 1325 C C . GLY A 1 174 ? 18.083 -0.872 -1.653 1.00 91.44 174 GLY A C 1
ATOM 1326 O O . GLY A 1 174 ? 19.068 -0.483 -2.275 1.00 91.44 174 GLY A O 1
ATOM 1327 N N . LEU A 1 175 ? 16.8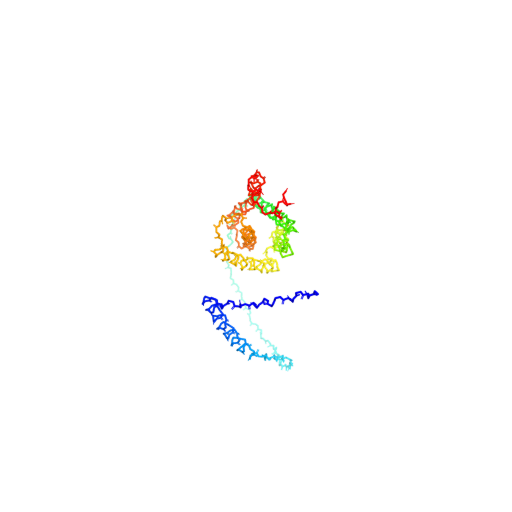48 -0.827 -2.163 1.00 89.56 175 LEU A N 1
ATOM 1328 C CA . LEU A 1 175 ? 16.546 -0.311 -3.502 1.00 89.56 175 LEU A CA 1
ATOM 1329 C C . LEU A 1 175 ? 16.919 1.163 -3.634 1.00 89.56 175 LEU A C 1
ATOM 1331 O O . LEU A 1 175 ? 17.566 1.536 -4.600 1.00 89.56 175 LEU A O 1
ATOM 1335 N N . ALA A 1 176 ? 16.586 2.002 -2.651 1.00 89.94 176 ALA A N 1
ATOM 1336 C CA . ALA A 1 176 ? 16.961 3.412 -2.671 1.00 89.94 176 ALA A CA 1
ATOM 1337 C C . ALA A 1 176 ? 18.485 3.599 -2.690 1.00 89.94 176 ALA A C 1
ATOM 1339 O O . ALA A 1 176 ? 18.982 4.458 -3.410 1.00 89.94 176 ALA A O 1
ATOM 1340 N N . TYR A 1 177 ? 19.236 2.795 -1.933 1.00 89.06 177 TYR A N 1
ATOM 1341 C CA . TYR A 1 177 ? 20.697 2.830 -1.944 1.00 89.06 177 TYR A CA 1
ATOM 1342 C C . TYR A 1 177 ? 21.271 2.409 -3.302 1.00 89.06 177 TYR A C 1
ATOM 1344 O O . TYR A 1 177 ? 22.113 3.121 -3.846 1.00 89.06 177 TYR A O 1
ATOM 1352 N N . ASN A 1 178 ? 20.777 1.308 -3.877 1.00 85.38 178 ASN A N 1
ATOM 1353 C CA . ASN A 1 178 ? 21.172 0.868 -5.217 1.00 85.38 178 ASN A CA 1
ATOM 1354 C C . ASN A 1 178 ? 20.857 1.937 -6.268 1.00 85.38 178 ASN A C 1
ATOM 1356 O O . ASN A 1 178 ? 21.738 2.316 -7.039 1.00 85.38 178 ASN A O 1
ATOM 1360 N N . LEU A 1 179 ? 19.653 2.509 -6.222 1.00 83.44 179 LEU A N 1
ATOM 1361 C CA . LEU A 1 179 ? 19.217 3.566 -7.126 1.00 83.44 179 LEU A CA 1
ATOM 1362 C C . LEU A 1 179 ? 20.133 4.795 -7.021 1.00 83.44 179 LEU A C 1
ATOM 1364 O O . LEU A 1 179 ? 20.567 5.326 -8.040 1.00 83.44 179 LEU A O 1
ATOM 1368 N N . LEU A 1 180 ? 20.490 5.214 -5.801 1.00 82.75 180 LEU A N 1
ATOM 1369 C CA . LEU A 1 180 ? 21.407 6.335 -5.562 1.00 82.75 180 LEU A CA 1
ATOM 1370 C C . LEU A 1 180 ? 22.818 6.089 -6.114 1.00 82.75 180 LEU A C 1
ATOM 1372 O O . LEU A 1 180 ? 23.476 7.045 -6.521 1.00 82.75 180 LEU A O 1
ATOM 1376 N N . LEU A 1 181 ? 23.291 4.841 -6.119 1.00 80.62 181 LEU A N 1
ATOM 1377 C CA . LEU A 1 181 ? 24.628 4.492 -6.603 1.00 80.62 181 LEU A CA 1
ATOM 1378 C C . LEU A 1 181 ? 24.692 4.213 -8.108 1.00 80.62 181 LEU A C 1
ATOM 1380 O O . LEU A 1 181 ? 25.720 4.483 -8.731 1.00 80.62 181 LEU A O 1
ATOM 1384 N N . HIS A 1 182 ? 23.626 3.664 -8.693 1.00 73.25 182 HIS A N 1
ATOM 1385 C CA . HIS A 1 182 ? 23.659 3.084 -10.038 1.00 73.25 182 HIS A CA 1
ATOM 1386 C C . HIS A 1 182 ? 22.808 3.825 -11.079 1.00 73.25 182 HIS A C 1
ATOM 1388 O O . HIS A 1 182 ? 22.964 3.575 -12.276 1.00 73.25 182 HIS A O 1
ATOM 1394 N N . THR A 1 183 ? 21.972 4.786 -10.680 1.00 63.19 183 THR A N 1
ATOM 1395 C CA . THR A 1 183 ? 21.060 5.464 -11.617 1.00 63.19 183 THR A CA 1
ATOM 1396 C C . THR A 1 183 ? 21.704 6.655 -12.328 1.00 63.19 183 THR A C 1
ATOM 1398 O O . THR A 1 183 ? 22.230 7.569 -11.694 1.00 63.19 183 THR A O 1
ATOM 1401 N N . LYS A 1 184 ? 21.603 6.691 -13.668 1.00 55.81 184 LYS A N 1
ATOM 1402 C CA . LYS A 1 184 ? 22.065 7.807 -14.525 1.00 55.81 184 LYS A CA 1
ATOM 1403 C C . LYS A 1 184 ? 20.937 8.642 -15.175 1.00 55.81 184 LYS A C 1
ATOM 1405 O O . LYS A 1 184 ? 21.241 9.662 -15.797 1.00 55.81 184 LYS A O 1
ATOM 1410 N N . GLN A 1 185 ? 19.659 8.251 -15.062 1.00 55.59 185 GLN A N 1
ATOM 1411 C CA . GLN A 1 185 ? 18.490 8.911 -15.692 1.00 55.59 185 GLN A CA 1
ATOM 1412 C C . GLN A 1 185 ? 17.202 8.770 -14.833 1.00 55.59 185 GLN A C 1
ATOM 1414 O O . GLN A 1 185 ? 17.220 8.140 -13.787 1.00 55.59 185 GLN A O 1
ATOM 1419 N N . ASN A 1 186 ? 16.095 9.410 -15.240 1.00 57.75 186 ASN A N 1
ATOM 1420 C CA . ASN A 1 186 ? 14.852 9.619 -14.468 1.00 57.75 186 ASN A CA 1
ATOM 1421 C C . ASN A 1 186 ? 14.335 8.406 -13.655 1.00 57.75 186 ASN A C 1
ATOM 1423 O O . ASN A 1 186 ? 13.909 7.404 -14.223 1.00 57.75 186 ASN A O 1
ATOM 1427 N N . ILE A 1 187 ? 14.215 8.589 -12.332 1.00 59.72 187 ILE A N 1
ATOM 1428 C CA . ILE A 1 187 ? 13.750 7.610 -11.322 1.00 59.72 187 ILE A CA 1
ATOM 1429 C C . ILE A 1 187 ? 12.447 6.878 -11.692 1.00 59.72 187 ILE A C 1
ATOM 1431 O O . ILE A 1 187 ? 12.256 5.739 -11.296 1.00 59.72 187 ILE A O 1
ATOM 1435 N N . LEU A 1 188 ? 11.533 7.508 -12.435 1.00 56.44 188 LEU A N 1
ATOM 1436 C CA . LEU A 1 188 ? 10.232 6.912 -12.775 1.00 56.44 188 LEU A CA 1
ATOM 1437 C C . LEU A 1 188 ? 10.271 5.941 -13.968 1.00 56.44 188 LEU A C 1
ATOM 1439 O O . LEU A 1 188 ? 9.294 5.224 -14.186 1.00 56.44 188 LEU A O 1
ATOM 1443 N N . HIS A 1 189 ? 11.349 5.940 -14.756 1.00 55.34 189 HIS A N 1
ATOM 1444 C CA . HIS A 1 189 ? 11.487 5.051 -15.916 1.00 55.34 189 HIS A CA 1
ATOM 1445 C C . HIS A 1 189 ? 12.160 3.726 -15.576 1.00 55.34 189 HIS A C 1
ATOM 1447 O O . HIS A 1 189 ? 11.892 2.728 -16.245 1.00 55.34 189 HIS A O 1
ATOM 1453 N N . GLU A 1 190 ? 12.983 3.716 -14.533 1.00 69.44 190 GLU A N 1
ATOM 1454 C CA . GLU A 1 190 ? 13.653 2.513 -14.067 1.00 69.44 190 GLU A CA 1
ATOM 1455 C C . GLU A 1 190 ? 12.678 1.619 -13.295 1.00 69.44 190 GLU A C 1
ATOM 1457 O O . GLU A 1 190 ? 11.839 2.082 -12.516 1.00 69.44 190 GLU A O 1
ATOM 1462 N N . GLU A 1 191 ? 12.789 0.316 -13.534 1.00 72.12 191 GLU A N 1
ATOM 1463 C CA . GLU A 1 191 ? 12.021 -0.731 -12.855 1.00 72.12 191 GLU A CA 1
ATOM 1464 C C . GLU A 1 191 ? 12.158 -0.627 -11.332 1.00 72.12 191 GLU A C 1
ATOM 1466 O O . GLU A 1 191 ? 11.146 -0.530 -10.633 1.00 72.12 191 GLU A O 1
ATOM 1471 N N . GLU A 1 192 ? 13.389 -0.435 -10.851 1.00 78.56 192 GLU A N 1
ATOM 1472 C CA . GLU A 1 192 ? 13.722 -0.233 -9.435 1.00 78.56 192 GLU A CA 1
ATOM 1473 C C . GLU A 1 192 ? 12.967 0.947 -8.795 1.00 78.56 192 GLU A C 1
ATOM 1475 O O . GLU A 1 192 ? 12.587 0.909 -7.622 1.00 78.56 192 GLU A O 1
ATOM 1480 N N . GLY A 1 193 ? 12.709 2.016 -9.557 1.00 81.81 193 GLY A N 1
ATOM 1481 C CA . GLY A 1 193 ? 11.985 3.185 -9.060 1.00 81.81 193 GLY A CA 1
ATOM 1482 C C . GLY A 1 193 ? 10.490 2.927 -8.873 1.00 81.81 193 GLY A C 1
ATOM 1483 O O . GLY A 1 193 ? 9.890 3.423 -7.912 1.00 81.81 193 GLY A O 1
ATOM 1484 N N . ARG A 1 194 ? 9.879 2.113 -9.746 1.00 84.12 194 ARG A N 1
ATOM 1485 C CA . ARG A 1 194 ? 8.476 1.687 -9.597 1.00 84.12 194 ARG A CA 1
ATOM 1486 C C . ARG A 1 194 ? 8.311 0.740 -8.412 1.00 84.12 194 ARG A C 1
ATOM 1488 O O . ARG A 1 194 ? 7.361 0.891 -7.642 1.00 84.12 194 ARG A O 1
ATOM 1495 N N . GLU A 1 195 ? 9.247 -0.188 -8.243 1.00 89.12 195 GLU A N 1
ATOM 1496 C CA . GLU A 1 195 ? 9.295 -1.115 -7.110 1.00 89.12 195 GLU A CA 1
ATOM 1497 C C . GLU A 1 195 ? 9.425 -0.371 -5.777 1.00 89.12 195 GLU A C 1
ATOM 1499 O O . GLU A 1 195 ? 8.625 -0.574 -4.856 1.00 89.12 195 GLU A O 1
ATOM 1504 N N . LEU A 1 196 ? 10.373 0.571 -5.700 1.00 91.25 196 LEU A N 1
ATOM 1505 C CA . LEU A 1 196 ? 10.571 1.429 -4.534 1.00 91.25 196 LEU A CA 1
ATOM 1506 C C . LEU A 1 196 ? 9.290 2.194 -4.180 1.00 91.25 196 LEU A C 1
ATOM 1508 O O . LEU A 1 196 ? 8.878 2.240 -3.019 1.00 91.25 196 LEU A O 1
ATOM 1512 N N . PHE A 1 197 ? 8.633 2.777 -5.181 1.00 90.12 197 PHE A N 1
ATOM 1513 C CA . PHE A 1 197 ? 7.397 3.523 -4.989 1.00 90.12 197 PHE A CA 1
ATOM 1514 C C . PHE A 1 197 ? 6.252 2.642 -4.461 1.00 90.12 197 PHE A C 1
ATOM 1516 O O . PHE A 1 197 ? 5.530 3.046 -3.543 1.00 90.12 197 PHE A O 1
ATOM 1523 N N . GLY A 1 198 ? 6.127 1.416 -4.972 1.00 92.31 198 GLY A N 1
ATOM 1524 C CA . GLY A 1 198 ? 5.185 0.419 -4.468 1.00 92.31 198 GLY A CA 1
ATOM 1525 C C . GLY A 1 198 ? 5.398 0.090 -2.988 1.00 92.31 198 GLY A C 1
ATOM 1526 O O . GLY A 1 198 ? 4.454 0.150 -2.191 1.00 92.31 198 GLY A O 1
ATOM 1527 N N . LEU A 1 199 ? 6.649 -0.166 -2.590 1.00 94.75 199 LEU A N 1
ATOM 1528 C CA . LEU A 1 199 ? 7.016 -0.432 -1.193 1.00 94.75 199 LEU A CA 1
ATOM 1529 C C . LEU A 1 199 ? 6.715 0.758 -0.271 1.00 94.75 199 LEU A C 1
ATOM 1531 O O . LEU A 1 199 ? 6.248 0.564 0.858 1.00 94.75 199 LEU A O 1
ATOM 1535 N N . VAL A 1 200 ? 6.930 1.991 -0.743 1.00 94.50 200 VAL A N 1
ATOM 1536 C CA . VAL A 1 200 ? 6.599 3.216 0.003 1.00 94.50 200 VAL A CA 1
ATOM 1537 C C . VAL A 1 200 ? 5.090 3.339 0.218 1.00 94.50 200 VAL A C 1
ATOM 1539 O O . VAL A 1 200 ? 4.665 3.610 1.345 1.00 94.50 200 VAL A O 1
ATOM 1542 N N . ILE A 1 201 ? 4.266 3.090 -0.808 1.00 94.56 201 ILE A N 1
ATOM 1543 C CA . ILE A 1 201 ? 2.800 3.131 -0.673 1.00 94.56 201 ILE A CA 1
ATOM 1544 C C . ILE A 1 201 ? 2.317 2.077 0.329 1.00 94.56 201 ILE A C 1
ATOM 1546 O O . ILE A 1 201 ? 1.531 2.408 1.220 1.00 94.56 201 ILE A O 1
ATOM 1550 N N . ILE A 1 202 ? 2.793 0.829 0.222 1.00 96.19 202 ILE A N 1
ATOM 1551 C CA . ILE A 1 202 ? 2.438 -0.254 1.158 1.00 96.19 202 ILE A CA 1
ATOM 1552 C C . ILE A 1 202 ? 2.783 0.153 2.592 1.00 96.19 202 ILE A C 1
ATOM 1554 O O . ILE A 1 202 ? 1.939 0.080 3.490 1.00 96.19 202 ILE A O 1
ATOM 1558 N N . THR A 1 203 ? 4.014 0.624 2.798 1.00 96.19 203 THR A N 1
ATOM 1559 C CA . THR A 1 203 ? 4.527 1.030 4.110 1.00 96.19 203 THR A CA 1
ATOM 1560 C C . THR A 1 203 ? 3.691 2.155 4.708 1.00 96.19 203 THR A C 1
ATOM 1562 O O . THR A 1 203 ? 3.259 2.061 5.862 1.00 96.19 203 THR A O 1
ATOM 1565 N N . ALA A 1 204 ? 3.421 3.205 3.929 1.00 94.44 204 ALA A N 1
ATOM 1566 C CA . ALA A 1 204 ? 2.621 4.341 4.364 1.00 94.44 204 ALA A CA 1
ATOM 1567 C C . ALA A 1 204 ? 1.191 3.909 4.722 1.00 94.44 204 ALA A C 1
ATOM 1569 O O . ALA A 1 204 ? 0.681 4.270 5.786 1.00 94.44 204 ALA A O 1
ATOM 1570 N N . TRP A 1 205 ? 0.563 3.089 3.876 1.00 96.62 205 TRP A N 1
ATOM 1571 C CA . TRP A 1 205 ? -0.816 2.651 4.067 1.00 96.62 205 TRP A CA 1
ATOM 1572 C C . TRP A 1 205 ? -0.993 1.746 5.289 1.00 96.62 205 TRP A C 1
ATOM 1574 O O . TRP A 1 205 ? -1.866 1.989 6.131 1.00 96.62 205 TRP A O 1
ATOM 1584 N N . LEU A 1 206 ? -0.147 0.722 5.435 1.00 95.50 206 LEU A N 1
ATOM 1585 C CA . LEU A 1 206 ? -0.208 -0.175 6.587 1.00 95.50 206 LEU A CA 1
ATOM 1586 C C . LEU A 1 206 ? 0.130 0.562 7.888 1.00 95.50 206 LEU A C 1
ATOM 1588 O O . LEU A 1 206 ? -0.534 0.339 8.900 1.00 95.50 206 LEU A O 1
ATOM 1592 N N . SER A 1 207 ? 1.081 1.502 7.866 1.00 93.62 207 SER A N 1
ATOM 1593 C CA . SER A 1 207 ? 1.396 2.353 9.025 1.00 93.62 207 SER A CA 1
ATOM 1594 C C . SER A 1 207 ? 0.207 3.221 9.442 1.00 93.62 207 SER A C 1
ATOM 1596 O O . SER A 1 207 ? -0.058 3.391 10.640 1.00 93.62 207 SER A O 1
ATOM 1598 N N . LEU A 1 208 ? -0.551 3.729 8.463 1.00 92.44 208 LEU A N 1
ATOM 1599 C CA . LEU A 1 208 ? -1.789 4.464 8.695 1.00 92.44 208 LEU A CA 1
ATOM 1600 C C . LEU A 1 208 ? -2.826 3.561 9.370 1.00 92.44 208 LEU A C 1
ATOM 1602 O O . LEU A 1 208 ? -3.352 3.907 10.427 1.00 92.44 208 LEU A O 1
ATOM 1606 N N . CYS A 1 209 ? -3.068 2.369 8.825 1.00 92.06 209 CYS A N 1
ATOM 1607 C CA . CYS A 1 209 ? -3.998 1.397 9.403 1.00 92.06 209 CYS A CA 1
ATOM 1608 C C . CYS A 1 209 ? -3.590 0.986 10.828 1.00 92.06 209 CYS A C 1
ATOM 1610 O O . CYS A 1 209 ? -4.416 0.990 11.741 1.00 92.06 209 CYS A O 1
ATOM 1612 N N . HIS A 1 210 ? -2.301 0.730 11.050 1.00 90.69 210 HIS A N 1
ATOM 1613 C CA . HIS A 1 210 ? -1.739 0.347 12.343 1.00 90.69 210 HIS A CA 1
ATOM 1614 C C . HIS A 1 210 ? -1.859 1.454 13.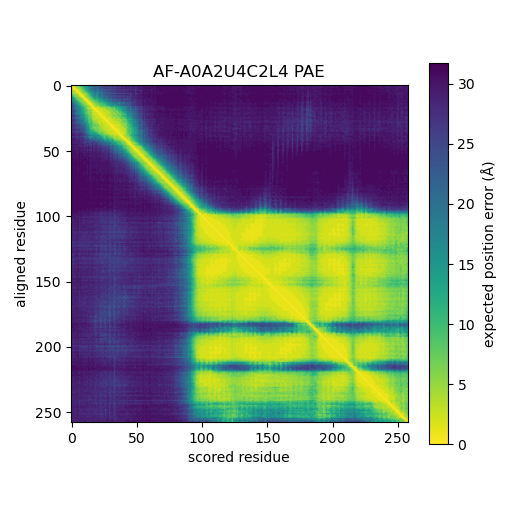405 1.00 90.69 210 HIS A C 1
ATOM 1616 O O . HIS A 1 210 ? -2.034 1.181 14.597 1.00 90.69 210 HIS A O 1
ATOM 1622 N N . SER A 1 211 ? -1.810 2.719 12.986 1.00 85.88 211 SER A N 1
ATOM 1623 C CA . SER A 1 211 ? -1.949 3.880 13.874 1.00 85.88 211 SER A CA 1
ATOM 1624 C C . SER A 1 211 ? -3.408 4.255 14.157 1.00 85.88 211 SER A C 1
ATOM 1626 O O . SER A 1 211 ? -3.681 4.920 15.158 1.00 85.88 211 SER A O 1
ATOM 1628 N N . SER A 1 212 ? -4.353 3.770 13.340 1.00 82.25 212 SER A N 1
ATOM 1629 C CA . SER A 1 212 ? -5.796 4.039 13.470 1.00 82.25 212 SER A CA 1
ATOM 1630 C C . SER A 1 212 ? -6.369 3.646 14.834 1.00 82.25 212 SER A C 1
ATOM 1632 O O . SER A 1 212 ? -7.260 4.313 15.355 1.00 82.25 212 SER A O 1
ATOM 1634 N N . SER A 1 213 ? -5.807 2.619 15.482 1.00 70.94 213 SER A N 1
ATOM 1635 C CA . SER A 1 213 ? -6.310 2.137 16.772 1.00 70.94 213 SER A CA 1
ATOM 1636 C C . SER A 1 213 ? -5.999 3.064 17.960 1.00 70.94 213 SER A C 1
ATOM 1638 O O . SER A 1 213 ? -6.400 2.737 19.075 1.00 70.94 213 SER A O 1
ATOM 1640 N N . LYS A 1 214 ? -5.201 4.131 17.783 1.00 68.25 214 LYS A N 1
ATOM 1641 C CA . LYS A 1 214 ? -4.537 4.822 18.905 1.00 68.25 214 LYS A CA 1
ATOM 1642 C C . LYS A 1 214 ? -5.135 6.181 19.297 1.00 68.25 214 LYS A C 1
ATOM 1644 O O . LYS A 1 214 ? -4.976 6.525 20.459 1.00 68.25 214 LYS A O 1
ATOM 1649 N N . ASN A 1 215 ? -5.816 6.946 18.423 1.00 58.22 215 ASN A N 1
ATOM 1650 C CA . ASN A 1 215 ? -6.268 8.315 18.769 1.00 58.22 215 ASN A CA 1
ATOM 1651 C C . ASN A 1 215 ? -7.526 8.828 18.014 1.00 58.22 215 ASN A C 1
ATOM 1653 O O . ASN A 1 215 ? -7.503 8.910 16.786 1.00 58.22 215 ASN A O 1
ATOM 1657 N N . PRO A 1 216 ? -8.576 9.324 18.710 1.00 53.03 216 PRO A N 1
ATOM 1658 C CA . PRO A 1 216 ? -9.788 9.867 18.076 1.00 53.03 216 PRO A CA 1
ATOM 1659 C C . PRO A 1 216 ? -9.627 11.271 17.451 1.00 53.03 216 PRO A C 1
ATOM 1661 O O . PRO A 1 216 ? -10.309 11.575 16.475 1.00 53.03 216 PRO A O 1
ATOM 1664 N N . VAL A 1 217 ? -8.717 12.124 17.950 1.00 49.66 217 VAL A N 1
ATOM 1665 C CA . VAL A 1 217 ? -8.439 13.462 17.364 1.00 49.66 217 VAL A CA 1
ATOM 1666 C C . VAL A 1 217 ? -7.588 13.350 16.090 1.00 49.66 217 VAL A C 1
ATOM 1668 O O . VAL A 1 217 ? -7.809 14.085 15.128 1.00 49.66 217 VAL A O 1
ATOM 1671 N N . GLY A 1 218 ? -6.691 12.358 16.038 1.00 58.91 218 GLY A N 1
ATOM 1672 C CA . GLY A 1 218 ? -5.934 12.005 14.834 1.00 58.91 218 GLY A CA 1
ATOM 1673 C C . GLY A 1 218 ? -6.813 11.464 13.704 1.00 58.91 218 GLY A C 1
ATOM 1674 O O . GLY A 1 218 ? -6.444 11.600 12.545 1.00 58.91 218 GLY A O 1
ATOM 1675 N N . GLY A 1 219 ? -8.008 10.945 14.008 1.00 73.88 219 GLY A N 1
ATOM 1676 C CA . GLY A 1 219 ? -8.874 10.282 13.031 1.00 73.88 219 GLY A CA 1
ATOM 1677 C C . GLY A 1 219 ? -9.271 11.142 11.826 1.00 73.88 219 GLY A C 1
ATOM 1678 O O . GLY A 1 219 ? -9.378 10.615 10.725 1.00 73.88 219 GLY A O 1
ATOM 1679 N N . ARG A 1 220 ? -9.448 12.464 11.983 1.00 80.00 220 ARG A N 1
ATOM 1680 C CA . ARG A 1 220 ? -9.811 13.349 10.853 1.00 80.00 220 ARG A CA 1
ATOM 1681 C C . ARG A 1 220 ? -8.631 13.649 9.930 1.00 80.00 220 ARG A C 1
ATOM 1683 O O . ARG A 1 220 ? -8.785 13.573 8.717 1.00 80.00 220 ARG A O 1
ATOM 1690 N N . ILE A 1 221 ? -7.466 13.964 10.498 1.00 82.88 221 ILE A N 1
ATOM 1691 C CA . ILE A 1 221 ? -6.232 14.202 9.731 1.00 82.88 221 ILE A CA 1
ATOM 1692 C C . ILE A 1 221 ? -5.799 12.900 9.056 1.00 82.88 221 ILE A C 1
ATOM 1694 O O . ILE A 1 221 ? -5.506 12.881 7.867 1.00 82.88 221 ILE A O 1
ATOM 1698 N N . GLN A 1 222 ? -5.850 11.796 9.797 1.00 84.81 222 GLN A N 1
ATOM 1699 C CA . GLN A 1 222 ? -5.576 10.460 9.292 1.00 84.81 222 GLN A CA 1
ATOM 1700 C C . GLN A 1 222 ? -6.497 10.092 8.127 1.00 84.81 222 GLN A C 1
ATOM 1702 O O . GLN A 1 222 ? -6.021 9.553 7.137 1.00 84.81 222 GLN A O 1
ATOM 1707 N N . LEU A 1 223 ? -7.791 10.411 8.217 1.00 87.44 223 LEU A N 1
ATOM 1708 C CA . LEU A 1 223 ? -8.740 10.192 7.129 1.00 87.44 223 LEU A CA 1
ATOM 1709 C C . LEU A 1 223 ? -8.430 11.069 5.908 1.00 87.44 223 LEU A C 1
ATOM 1711 O O . LEU A 1 223 ? -8.491 10.573 4.791 1.00 87.44 223 LEU A O 1
ATOM 1715 N N . ALA A 1 224 ? -8.060 12.339 6.097 1.00 88.56 224 ALA A N 1
ATOM 1716 C CA . ALA A 1 224 ? -7.650 13.206 4.991 1.00 88.56 224 ALA A CA 1
ATOM 1717 C C . ALA A 1 224 ? -6.395 12.668 4.280 1.00 88.56 224 ALA A C 1
ATOM 1719 O O . ALA A 1 224 ? -6.384 12.557 3.056 1.00 88.56 224 ALA A O 1
ATOM 1720 N N . ILE A 1 225 ? -5.380 12.251 5.047 1.00 89.06 225 ILE A N 1
ATOM 1721 C CA . ILE A 1 225 ? -4.182 11.583 4.517 1.00 89.06 225 ILE A CA 1
ATOM 1722 C C . ILE A 1 225 ? -4.579 10.298 3.782 1.00 89.06 225 ILE A C 1
ATOM 1724 O O . ILE A 1 225 ? -4.106 10.066 2.675 1.00 89.06 225 ILE A O 1
ATOM 1728 N N . ALA A 1 226 ? -5.483 9.496 4.351 1.00 90.12 226 ALA A N 1
ATOM 1729 C CA . ALA A 1 226 ? -5.958 8.263 3.732 1.00 90.12 226 ALA A CA 1
ATOM 1730 C C . ALA A 1 226 ? -6.602 8.518 2.369 1.00 90.12 226 ALA A C 1
ATOM 1732 O O . ALA A 1 226 ? -6.319 7.796 1.427 1.00 90.12 226 ALA A O 1
ATOM 1733 N N . ILE A 1 227 ? -7.437 9.550 2.245 1.00 90.88 227 ILE A N 1
ATOM 1734 C CA . ILE A 1 227 ? -8.079 9.900 0.973 1.00 90.88 227 ILE A CA 1
ATOM 1735 C C . ILE A 1 227 ? -7.021 10.278 -0.066 1.00 90.88 227 ILE A C 1
ATOM 1737 O O . ILE A 1 227 ? -7.058 9.772 -1.181 1.00 90.88 227 ILE A O 1
ATOM 1741 N N . ILE A 1 228 ? -6.058 11.128 0.300 1.00 90.88 228 ILE A N 1
ATOM 1742 C CA . ILE A 1 228 ? -4.995 11.567 -0.616 1.00 90.88 228 ILE A CA 1
ATOM 1743 C C . ILE A 1 228 ? -4.161 10.368 -1.076 1.00 90.88 228 ILE A C 1
ATOM 1745 O O . ILE A 1 228 ? -4.013 10.147 -2.276 1.00 90.88 228 ILE A O 1
ATOM 1749 N N . VAL A 1 229 ? -3.663 9.570 -0.128 1.00 90.25 229 VAL A N 1
ATOM 1750 C CA . VAL A 1 229 ? -2.837 8.391 -0.418 1.00 90.25 229 VAL A CA 1
ATOM 1751 C C . VAL A 1 229 ? -3.628 7.338 -1.195 1.00 90.25 229 VAL A C 1
ATOM 1753 O O . VAL A 1 229 ? -3.048 6.678 -2.045 1.00 90.25 229 VAL A O 1
ATOM 1756 N N . ALA A 1 230 ? -4.937 7.202 -0.957 1.00 90.25 230 ALA A N 1
ATOM 1757 C CA . ALA A 1 230 ? -5.774 6.244 -1.672 1.00 90.25 230 ALA A CA 1
ATOM 1758 C C . ALA A 1 230 ? -6.103 6.671 -3.103 1.00 90.25 230 ALA A C 1
ATOM 1760 O O . ALA A 1 230 ? -6.236 5.813 -3.964 1.00 90.25 230 ALA A O 1
ATOM 1761 N N . LEU A 1 231 ? -6.247 7.970 -3.373 1.00 89.75 231 LEU A N 1
ATOM 1762 C CA . LEU A 1 231 ? -6.550 8.469 -4.718 1.00 89.75 231 LEU A CA 1
ATOM 1763 C C . LEU A 1 231 ? -5.302 8.571 -5.595 1.00 89.75 231 LEU A C 1
ATOM 1765 O O . LEU A 1 231 ? -5.371 8.325 -6.797 1.00 89.75 231 LEU A O 1
ATOM 1769 N N . PHE A 1 232 ? -4.165 8.916 -4.997 1.00 89.81 232 PHE A N 1
ATOM 1770 C CA . PHE A 1 232 ? -2.905 9.124 -5.699 1.00 89.81 232 PHE A CA 1
ATOM 1771 C C . PHE A 1 232 ? -2.490 7.979 -6.645 1.00 89.81 232 PHE A C 1
ATOM 1773 O O . PHE A 1 232 ? -2.253 8.275 -7.815 1.00 89.81 232 PHE A O 1
ATOM 1780 N N . PRO A 1 233 ? -2.450 6.693 -6.240 1.00 86.62 233 PRO A N 1
ATOM 1781 C CA . PRO A 1 233 ? -2.033 5.616 -7.137 1.00 86.62 233 PRO A CA 1
ATOM 1782 C C . PRO A 1 233 ? -2.970 5.444 -8.337 1.00 86.62 233 PRO A C 1
ATOM 1784 O O . PRO A 1 233 ? -2.502 5.187 -9.442 1.00 86.62 233 PRO A O 1
ATOM 1787 N N . PHE A 1 234 ? -4.278 5.654 -8.164 1.00 86.00 234 PHE A N 1
ATOM 1788 C CA . PHE A 1 234 ? -5.237 5.579 -9.270 1.00 86.00 234 PHE A CA 1
ATOM 1789 C C . PHE A 1 234 ? -5.089 6.750 -10.235 1.00 86.00 234 PHE A C 1
ATOM 1791 O O . PHE A 1 234 ? -5.108 6.546 -11.445 1.00 86.00 234 PHE A O 1
ATOM 1798 N N . ILE A 1 235 ? -4.914 7.968 -9.715 1.00 87.31 235 ILE A N 1
ATOM 1799 C CA . ILE A 1 235 ? -4.680 9.156 -10.547 1.00 87.31 235 ILE A CA 1
ATOM 1800 C C . ILE A 1 235 ? -3.395 8.969 -11.358 1.00 87.31 235 ILE A C 1
ATOM 1802 O O . ILE A 1 235 ? -3.405 9.170 -12.571 1.00 87.31 235 ILE A O 1
ATOM 1806 N N . SER A 1 236 ? -2.317 8.523 -10.710 1.00 85.19 236 SER A N 1
ATOM 1807 C CA . SER A 1 236 ? -1.049 8.207 -11.368 1.00 85.19 236 SER A CA 1
ATOM 1808 C C . SER A 1 236 ? -1.217 7.121 -12.430 1.00 85.19 236 SER A C 1
ATOM 1810 O O . SER A 1 236 ? -0.702 7.261 -13.536 1.00 85.19 236 SER A O 1
ATOM 1812 N N . TRP A 1 237 ? -1.990 6.070 -12.151 1.00 84.75 237 TRP A N 1
ATOM 1813 C CA . TRP A 1 237 ? -2.213 5.001 -13.118 1.00 84.75 237 TRP A CA 1
ATOM 1814 C C . TRP A 1 237 ? -3.020 5.462 -14.338 1.00 84.75 237 TRP A C 1
ATOM 1816 O O . TRP A 1 237 ? -2.629 5.192 -15.473 1.00 84.75 237 TRP A O 1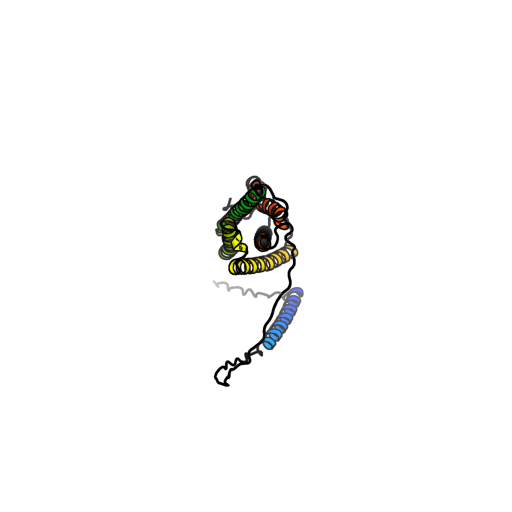
ATOM 1826 N N . VAL A 1 238 ? -4.090 6.236 -14.134 1.00 86.44 238 VAL A N 1
ATOM 1827 C CA . VAL A 1 238 ? -4.859 6.854 -15.227 1.00 86.44 238 VAL A CA 1
ATOM 1828 C C . VAL A 1 238 ? -3.974 7.795 -16.048 1.00 86.44 238 VAL A C 1
ATOM 1830 O O . VAL A 1 238 ? -4.019 7.768 -17.278 1.00 86.44 238 VAL A O 1
ATOM 1833 N N . TYR A 1 239 ? -3.126 8.588 -15.392 1.00 86.81 239 TYR A N 1
ATOM 1834 C CA . TYR A 1 239 ? -2.177 9.472 -16.066 1.00 86.81 239 TYR A CA 1
ATOM 1835 C C . TYR A 1 239 ? -1.201 8.693 -16.961 1.00 86.81 239 TYR A C 1
ATOM 1837 O O . TYR A 1 239 ? -1.002 9.064 -18.119 1.00 86.81 239 TYR A O 1
ATOM 1845 N N . VAL A 1 240 ? -0.643 7.586 -16.466 1.00 83.38 240 VAL A N 1
ATOM 1846 C CA . VAL A 1 240 ? 0.230 6.691 -17.242 1.00 83.38 240 VAL A CA 1
ATOM 1847 C C . VAL A 1 240 ? -0.520 6.041 -18.406 1.00 83.38 240 VAL A C 1
ATOM 1849 O O . VAL A 1 240 ? -0.002 5.970 -19.519 1.00 83.38 240 VAL A O 1
ATOM 1852 N N . TYR A 1 241 ? -1.760 5.604 -18.184 1.00 83.06 241 TYR A N 1
ATOM 1853 C CA . TYR A 1 241 ? -2.588 4.997 -19.223 1.00 83.06 241 TYR A CA 1
ATOM 1854 C C . TYR A 1 241 ? -2.834 5.958 -20.399 1.00 83.06 241 TYR A C 1
ATOM 1856 O O . TYR A 1 241 ? -2.678 5.581 -21.569 1.00 83.06 241 TYR A O 1
ATOM 1864 N N . ILE A 1 242 ? -3.156 7.219 -20.095 1.00 86.88 242 ILE A N 1
ATOM 1865 C CA . ILE A 1 242 ? -3.423 8.267 -21.089 1.00 86.88 242 ILE A CA 1
ATOM 1866 C C . ILE A 1 242 ? -2.135 8.685 -21.823 1.00 86.88 242 ILE A C 1
ATOM 1868 O O . ILE A 1 242 ? -2.159 8.870 -23.043 1.00 86.88 242 ILE A O 1
ATOM 1872 N N . ASN A 1 243 ? -0.998 8.783 -21.125 1.00 84.75 243 ASN A N 1
ATOM 1873 C CA . ASN A 1 243 ? 0.281 9.197 -21.712 1.00 84.75 243 ASN A CA 1
ATOM 1874 C C . ASN A 1 243 ? 0.977 8.054 -22.464 1.00 84.75 243 ASN A C 1
ATOM 1876 O O . ASN A 1 243 ? 1.800 7.311 -21.927 1.00 84.75 243 ASN A O 1
ATOM 1880 N N . LYS A 1 244 ? 0.674 7.947 -23.762 1.00 80.00 244 LYS A N 1
ATOM 1881 C CA . LYS A 1 244 ? 1.260 6.939 -24.664 1.00 80.00 244 LYS A CA 1
ATOM 1882 C C . LYS A 1 244 ? 2.783 7.030 -24.779 1.00 80.00 244 LYS A C 1
ATOM 1884 O O . LYS A 1 244 ? 3.426 5.997 -24.932 1.00 80.00 244 LYS A O 1
ATOM 1889 N N . GLU A 1 245 ? 3.343 8.233 -24.687 1.00 77.69 245 GLU A N 1
ATOM 1890 C CA . GLU A 1 245 ? 4.790 8.458 -24.751 1.00 77.69 245 GLU A CA 1
ATOM 1891 C C . GLU A 1 245 ? 5.511 7.721 -23.614 1.00 77.69 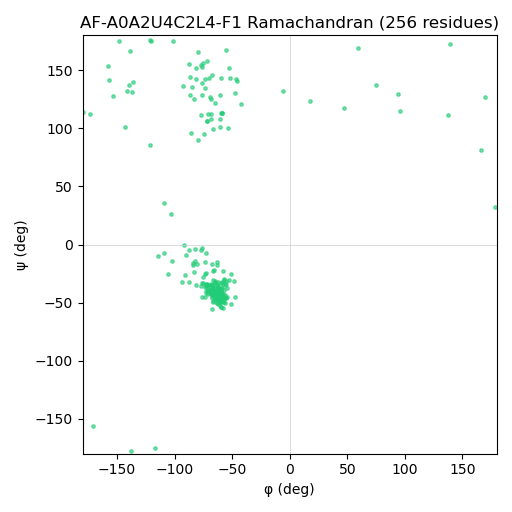245 GLU A C 1
ATOM 1893 O O . GLU 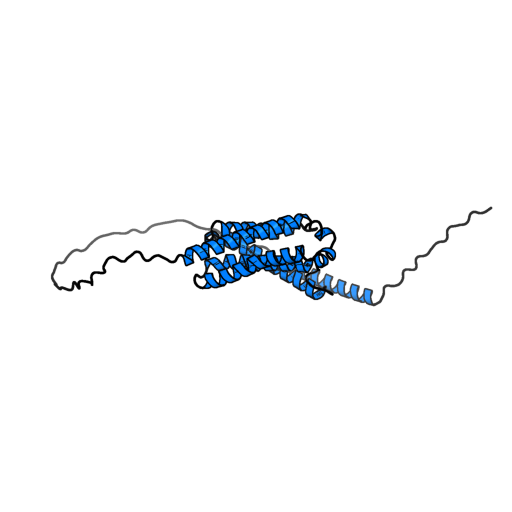A 1 245 ? 6.382 6.897 -23.887 1.00 77.69 245 GLU A O 1
ATOM 1898 N N . MET A 1 246 ? 5.040 7.869 -22.368 1.00 72.62 246 MET A N 1
ATOM 1899 C CA . MET A 1 246 ? 5.601 7.151 -21.214 1.00 72.62 246 MET A CA 1
ATOM 1900 C C . MET A 1 246 ? 5.489 5.626 -21.355 1.00 72.62 246 MET A C 1
ATOM 1902 O O . MET A 1 246 ? 6.434 4.903 -21.047 1.00 72.62 246 MET A O 1
ATOM 1906 N N . ARG A 1 247 ? 4.365 5.110 -21.872 1.00 75.00 247 ARG A N 1
ATOM 1907 C CA . ARG A 1 247 ? 4.203 3.661 -22.102 1.00 75.00 247 ARG A CA 1
ATOM 1908 C C . ARG A 1 247 ? 5.115 3.137 -23.209 1.00 75.00 247 ARG A C 1
ATOM 1910 O O . ARG A 1 247 ? 5.587 2.004 -23.144 1.00 75.00 247 ARG A O 1
ATOM 1917 N N . SER A 1 248 ? 5.375 3.946 -24.235 1.00 74.81 248 SER A N 1
ATOM 1918 C CA . SER A 1 248 ? 6.232 3.547 -25.355 1.00 74.81 248 SER A CA 1
ATOM 1919 C C . SER A 1 248 ? 7.692 3.344 -24.935 1.00 74.81 248 SER A C 1
ATOM 1921 O O . SER A 1 248 ? 8.357 2.452 -25.464 1.00 74.81 248 SER A O 1
ATOM 1923 N N . SER A 1 249 ? 8.147 4.088 -23.928 1.00 72.81 249 SER A N 1
ATOM 1924 C CA . SER A 1 249 ? 9.496 4.013 -23.363 1.00 72.81 249 SER A CA 1
ATOM 1925 C C . SER A 1 249 ? 9.714 2.893 -22.342 1.00 72.81 249 SER A C 1
ATOM 1927 O O . SER A 1 249 ? 10.833 2.730 -21.869 1.00 72.81 249 SER A O 1
ATOM 1929 N N . TRP A 1 250 ? 8.680 2.128 -21.979 1.00 71.50 250 TRP A N 1
ATOM 1930 C CA . TRP A 1 250 ? 8.830 1.035 -21.016 1.00 71.50 250 TRP A CA 1
ATOM 1931 C C . TRP A 1 250 ? 9.500 -0.210 -21.623 1.00 71.50 250 TRP A C 1
ATOM 1933 O O . TRP A 1 250 ? 9.348 -0.463 -22.831 1.00 71.50 250 TRP A O 1
ATOM 1943 N N . PRO A 1 251 ? 10.186 -1.023 -20.793 1.00 68.88 251 PRO A N 1
ATOM 1944 C CA . PRO A 1 251 ? 10.663 -2.344 -21.188 1.00 68.88 251 PRO A CA 1
ATOM 1945 C C . PRO A 1 251 ? 9.542 -3.213 -21.773 1.00 68.88 251 PRO A C 1
ATOM 1947 O O . PRO A 1 251 ? 8.366 -3.055 -21.439 1.00 68.88 251 PRO A O 1
ATOM 1950 N N . THR A 1 252 ? 9.884 -4.153 -22.655 1.00 71.00 252 THR A N 1
ATOM 1951 C CA . THR A 1 252 ? 8.897 -4.997 -23.354 1.00 71.00 252 THR A CA 1
ATOM 1952 C C . THR A 1 252 ? 8.035 -5.825 -22.402 1.00 71.00 252 THR A C 1
ATOM 1954 O O . THR A 1 252 ? 6.832 -5.925 -22.635 1.00 71.00 252 THR A O 1
ATOM 1957 N N . HIS A 1 253 ? 8.606 -6.331 -21.304 1.00 66.06 253 HIS A N 1
ATOM 1958 C CA . HIS A 1 253 ? 7.878 -7.089 -20.278 1.00 66.06 253 HIS A CA 1
ATOM 1959 C C . HIS A 1 253 ? 6.856 -6.229 -19.501 1.00 66.06 253 HIS A C 1
ATOM 1961 O O . HIS A 1 253 ? 5.868 -6.747 -19.001 1.00 66.06 253 HIS A O 1
ATOM 1967 N N . CYS A 1 254 ? 7.035 -4.903 -19.458 1.00 66.56 254 CYS A N 1
ATOM 1968 C CA . CYS A 1 254 ? 6.101 -3.971 -18.814 1.00 66.56 254 CYS A CA 1
ATOM 1969 C C . CYS A 1 254 ? 4.923 -3.562 -19.718 1.00 66.56 254 CYS A C 1
ATOM 1971 O O . CYS A 1 254 ? 3.944 -2.986 -19.245 1.00 66.56 254 CYS A O 1
ATOM 1973 N N . LYS A 1 255 ? 5.013 -3.793 -21.035 1.00 66.62 255 LYS A N 1
ATOM 1974 C CA . LYS A 1 255 ? 4.005 -3.336 -22.013 1.00 66.62 255 LYS A CA 1
ATOM 1975 C C . LYS A 1 255 ? 2.808 -4.268 -22.141 1.00 66.62 255 LYS A C 1
ATOM 1977 O O . LYS A 1 255 ? 1.751 -3.820 -22.561 1.00 66.62 255 LYS A O 1
ATOM 1982 N N . THR A 1 256 ? 2.964 -5.540 -21.795 1.00 61.81 256 THR A N 1
ATOM 1983 C CA . THR A 1 256 ? 1.920 -6.576 -21.906 1.00 61.81 256 THR A CA 1
ATOM 1984 C C . THR A 1 256 ? 0.855 -6.493 -20.813 1.00 61.81 256 THR A C 1
ATOM 1986 O O . THR A 1 256 ? -0.094 -7.270 -20.815 1.00 61.81 256 THR A O 1
ATOM 1989 N N . VAL A 1 257 ? 1.020 -5.561 -19.877 1.00 57.25 257 VAL A N 1
ATOM 1990 C CA . VAL A 1 257 ? 0.281 -5.488 -18.614 1.00 57.25 257 VAL A CA 1
ATOM 1991 C C . VAL A 1 257 ? -0.826 -4.417 -18.637 1.00 57.25 257 VAL A C 1
ATOM 1993 O O . VAL A 1 257 ? -1.707 -4.422 -17.778 1.00 57.25 257 VAL A O 1
ATOM 1996 N N . ILE A 1 258 ? -0.801 -3.509 -19.624 1.00 52.84 258 ILE A N 1
ATOM 1997 C CA . ILE A 1 258 ? -1.778 -2.421 -19.841 1.00 52.84 258 ILE A CA 1
ATOM 1998 C C . ILE A 1 258 ? -2.590 -2.686 -21.106 1.00 52.84 258 ILE A C 1
ATOM 2000 O O . ILE A 1 258 ? -3.823 -2.476 -21.060 1.00 52.84 258 ILE A O 1
#

InterPro domains:
  IPR029377 TMEM220 protein [PF15071] (114-210)

Sequence (258 aa):
MRLPAPKDELCDAEPASPALRHSLSESEKWADTYASLRLTRSECGPTGRPDRRPSHPGARRPVAPGPDDRGPSGDRAGRKEGPRRGPRRPTMAPAAGRGALGLWRACNWLMGAFFALAAFVQVNDPDAEVWMVVYTVPAGLTLLVGLNPLVTGNFIWKSVSAIHIFFCIVWAVGLAYNLLLHTKQNILHEEEGRELFGLVIITAWLSLCHSSSKNPVGGRIQLAIAIIVALFPFISWVYVYINKEMRSSWPTHCKTVI

Secondary structure (DSSP, 8-state):
-PPPPPP------PPPPHHHHHHHHHHHHHHHHHHHHHHTTS--------------------------------------PPP-----------HHHHHHHHHHHHHHHHHHHHHHHHHHHGGGSTTHHHHHHHHHHHHHHHHHHHH-GGGGGSHHHHHHHHHHHHHHHHHHHHHHHHHHHH--S-TTTSHHHHHHHHHHHHHHHHHHHHHTTS-TTHHHHHHHHHHHHHHHHHHHHHHHHH-HHHHHTS-HHHHTT-

Foldseek 3Di:
DDDDDDDDDDDDDDPDDPVVVVVVVVVVVVVVVVVVVVVVPPPDDDDDDDDDDDDYDDDDDDDDDDDDDDDDDDDDDDDDDDDDDDDPDPDPDDPVVVVLLLLLLVLLLLVLVVLCLQLVLLVLPPPSVVSNCLSNLLSVLSNVCSVPLCCLVDPVSLVSLVVSLVVLVVVLVVLVVCCVVPPDDDLVQDPSSVSSVSSVLSNVQSVLSNCCVPDPVCSVVSSVVSVCSSVVVVVVVVVCVPPVVSLVSHDPSSNVRD

Nearest PDB structures (foldseek):
  2yfb-assembly1_A  TM=3.073E-01  e=9.704E+00  Pseudomonas putida KT2440
  4oaa-assembly1_B  TM=2.694E-01  e=8.809E+00  Escherichia coli str. K-12 substr. DH10B

Radius of gyration: 35.66 Å; Cα contacts (8 Å, |Δi|>4): 137; chains: 1; bounding box: 90×55×128 Å

Organism: Tursiops truncatus (NCBI:txid9739)